Protein AF-A0A8X8H3C0-F1 (afdb_monomer_lite)

pLDDT: mean 84.69, std 19.15, range [30.73, 98.75]

Sequence (267 aa):
MPRLRPANDERFAMILHIPLTAAILLALALPAAAQMLALPIPPAEGQNQISVKVTPGLTQTRKLPTAALRQARKDMLAGLDIGDDDLRALADQGDGLAALRYTRRLVASDAASASDIAYYGSLAVSTGRVWVLPDAVAAMARLDPETEPAERKKTYLAMLYPHAWAGNALALDAVIDLNGEGRLFGAMSEATRQKILEQGEKNGDGRAALRLALPLLHKQGRSATETAQLQDYLKRARAAGHLAVATTADTMLALLADQTAGAAVTQ

Foldseek 3Di:
DDDDDDDDDDDDDDDDDDDDDDPDPPPPPPPPPPPPPPQDLDADPPQLQDADQLDQADDDLVPDDDPVLSVQVVCVVVVHDDDLVSLVSSLVNLHLVSLVVNLVVLVVDPPHQLLSNLQSLLSNRNRGNSVSVVSNLVSQVVDQLVPRDPVSLVSNCSRLPVSVLSLNRSSLLSLLVQEDPRHNNYHDDPVNLVSSLVSVVVNQQLSSLVSNLVVLVPDDPDDPVSVVSNLVSLVSQLVGPHPSSNVVSVVVVVVSVVVVVVVVVVD

Radius of gyration: 32.64 Å; chains: 1; bounding box: 46×105×97 Å

Structure (mmCIF, N/CA/C/O backbone):
data_AF-A0A8X8H3C0-F1
#
_entry.id   AF-A0A8X8H3C0-F1
#
loop_
_atom_site.group_PDB
_atom_site.id
_atom_site.type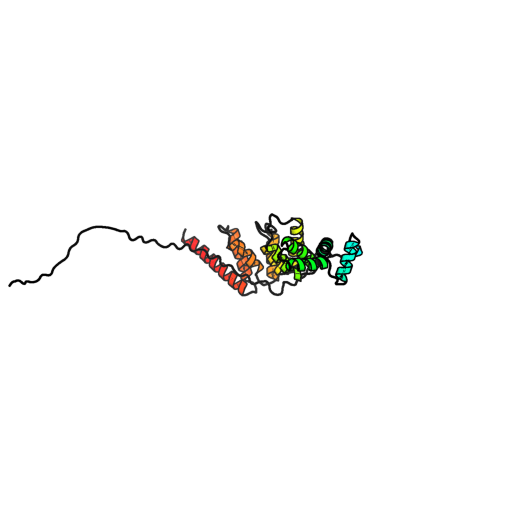_symbol
_atom_site.label_atom_id
_atom_site.label_alt_id
_atom_site.label_comp_id
_atom_site.label_asym_id
_atom_site.label_entity_id
_atom_site.label_seq_id
_atom_site.pdbx_PDB_ins_code
_atom_site.Cartn_x
_atom_site.Cartn_y
_atom_site.Cartn_z
_atom_site.occupancy
_atom_site.B_iso_or_equiv
_atom_site.auth_seq_id
_atom_site.auth_comp_id
_atom_site.auth_asym_id
_atom_site.auth_atom_id
_atom_site.pdbx_PDB_model_num
ATOM 1 N N . MET A 1 1 ? -7.884 -92.220 62.049 1.00 30.73 1 MET A N 1
ATOM 2 C CA . MET A 1 1 ? -7.408 -91.495 63.251 1.00 30.73 1 MET A CA 1
ATOM 3 C C . MET A 1 1 ? -7.025 -90.077 62.839 1.00 30.73 1 MET A C 1
ATOM 5 O O . MET A 1 1 ? -6.449 -89.966 61.769 1.00 30.73 1 MET A O 1
ATOM 9 N N . PRO A 1 2 ? -7.224 -89.033 63.659 1.00 44.88 2 PRO A N 1
ATOM 10 C CA . PRO A 1 2 ? -8.448 -88.665 64.383 1.00 44.88 2 PRO A CA 1
ATOM 11 C C . PRO A 1 2 ? -8.797 -87.149 64.260 1.00 44.88 2 PRO A C 1
ATOM 13 O O . PRO A 1 2 ? -7.895 -86.347 64.090 1.00 44.88 2 PRO A O 1
ATOM 16 N N . ARG A 1 3 ? -10.087 -86.803 64.489 1.00 38.47 3 ARG A N 1
ATOM 17 C CA . ARG A 1 3 ? -10.608 -85.649 65.291 1.00 38.47 3 ARG A CA 1
ATOM 18 C C . ARG A 1 3 ? -10.297 -84.203 64.803 1.00 38.47 3 ARG A C 1
ATOM 20 O O . ARG A 1 3 ? -9.191 -83.929 64.395 1.00 38.47 3 ARG A O 1
ATOM 27 N N . LEU A 1 4 ? -11.155 -83.173 64.834 1.00 43.16 4 LEU A N 1
ATOM 28 C CA . LEU A 1 4 ? -12.373 -82.794 65.574 1.00 43.16 4 LEU A CA 1
ATOM 29 C C . LEU A 1 4 ? -13.037 -81.588 64.837 1.00 43.16 4 LEU A C 1
ATOM 31 O O . LEU A 1 4 ? -12.331 -80.732 64.317 1.00 43.16 4 LEU A O 1
ATOM 35 N N . ARG A 1 5 ? -14.378 -81.499 64.838 1.00 43.59 5 ARG A N 1
ATOM 36 C CA . ARG A 1 5 ? -15.180 -80.246 64.692 1.00 43.59 5 ARG A CA 1
ATOM 37 C C . ARG A 1 5 ? -15.058 -79.418 66.000 1.00 43.59 5 ARG A C 1
ATOM 39 O O . ARG A 1 5 ? -14.774 -80.081 67.001 1.00 43.59 5 ARG A O 1
ATOM 46 N N . PRO A 1 6 ? -15.318 -78.083 66.089 1.00 50.41 6 PRO A N 1
ATOM 47 C CA . PRO A 1 6 ? -16.615 -77.451 65.739 1.00 50.41 6 PRO A CA 1
ATOM 48 C C . PRO A 1 6 ? -16.561 -75.943 65.315 1.00 50.41 6 PRO A C 1
ATOM 50 O O . PRO A 1 6 ? -15.498 -75.343 65.300 1.00 50.41 6 PRO A O 1
ATOM 53 N N . ALA A 1 7 ? -17.612 -75.417 64.667 1.00 40.34 7 ALA A N 1
ATOM 54 C CA . ALA A 1 7 ? -18.649 -74.472 65.155 1.00 40.34 7 ALA A CA 1
ATOM 55 C C . ALA A 1 7 ? -18.308 -72.964 65.104 1.00 40.34 7 ALA A C 1
ATOM 57 O O . ALA A 1 7 ? -17.236 -72.554 65.521 1.00 40.34 7 ALA A O 1
ATOM 58 N N . ASN A 1 8 ? -19.290 -72.210 64.584 1.00 41.94 8 ASN A N 1
ATOM 59 C CA . ASN A 1 8 ? -19.767 -70.872 64.966 1.00 41.94 8 ASN A CA 1
ATOM 60 C C . ASN A 1 8 ? -18.799 -69.908 65.675 1.00 41.94 8 ASN A C 1
ATOM 62 O O . ASN A 1 8 ? -18.317 -70.208 66.757 1.00 41.94 8 ASN A O 1
ATOM 66 N N . ASP A 1 9 ? -18.707 -68.663 65.204 1.00 43.84 9 ASP A N 1
ATOM 67 C CA . ASP A 1 9 ? -19.647 -67.636 65.671 1.00 43.84 9 ASP A CA 1
ATOM 68 C C . ASP A 1 9 ? -19.495 -66.318 64.905 1.00 43.84 9 ASP A C 1
ATOM 70 O O . ASP A 1 9 ? -18.427 -65.929 64.434 1.00 43.84 9 ASP A O 1
ATOM 74 N N . GLU A 1 10 ? -20.637 -65.659 64.772 1.00 48.41 10 GLU A N 1
ATOM 75 C CA . GLU A 1 10 ? -20.798 -64.277 64.356 1.00 48.41 10 GLU A CA 1
ATOM 76 C C . GLU A 1 10 ? -20.071 -63.308 65.318 1.00 48.41 10 GLU A C 1
ATOM 78 O O . GLU A 1 10 ? -19.827 -63.652 66.472 1.00 48.41 10 GLU A O 1
ATOM 83 N N . ARG A 1 11 ? -19.884 -62.048 64.884 1.00 40.00 11 ARG A N 1
ATOM 84 C CA . ARG A 1 11 ? -20.304 -60.808 65.590 1.00 40.00 11 ARG A CA 1
ATOM 85 C C . ARG A 1 11 ? -19.279 -59.661 65.633 1.00 40.00 11 ARG A C 1
ATOM 87 O O . ARG A 1 11 ? -18.213 -59.794 66.208 1.00 40.00 11 ARG A O 1
ATOM 94 N N . PHE A 1 12 ? -19.753 -58.507 65.131 1.00 41.22 12 PHE A N 1
ATOM 95 C CA . PHE A 1 12 ? -19.572 -57.130 65.639 1.00 41.22 12 PHE A CA 1
ATOM 96 C C . PHE A 1 12 ? -18.132 -56.561 65.648 1.00 41.22 12 PHE A C 1
ATOM 98 O O . PHE A 1 12 ? -17.250 -57.046 66.334 1.00 41.22 12 PHE A O 1
ATOM 105 N N . ALA A 1 13 ? -17.818 -55.595 64.778 1.00 39.53 13 ALA A N 1
ATOM 106 C CA . ALA A 1 13 ? -17.992 -54.141 64.957 1.00 39.53 13 ALA A CA 1
ATOM 107 C C . ALA A 1 13 ? -16.890 -53.460 65.803 1.00 39.53 13 ALA A C 1
ATOM 109 O O . ALA A 1 13 ? -16.465 -53.991 66.820 1.00 39.53 13 ALA A O 1
ATOM 110 N N . MET A 1 14 ? -16.561 -52.217 65.406 1.00 34.19 14 MET A N 1
ATOM 111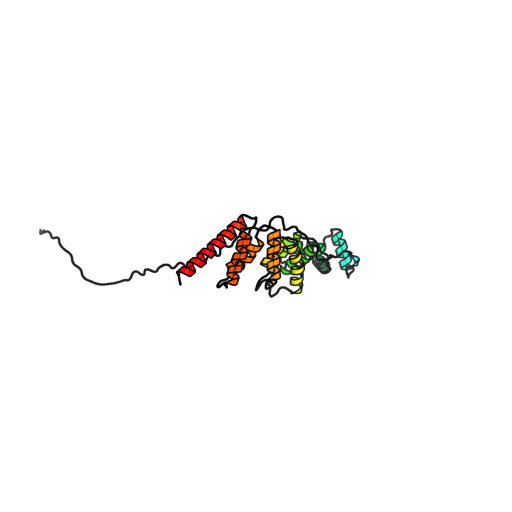 C CA . MET A 1 14 ? -15.836 -51.167 66.158 1.00 34.19 14 MET A CA 1
ATOM 112 C C . MET A 1 14 ? -14.303 -51.106 65.924 1.00 34.19 14 MET A C 1
ATOM 114 O O . MET A 1 14 ? -13.555 -51.952 66.386 1.00 34.19 14 MET A O 1
ATOM 118 N N . ILE A 1 15 ? -13.825 -50.257 64.998 1.00 47.72 15 ILE A N 1
ATOM 119 C CA . ILE A 1 15 ? -13.404 -48.837 65.166 1.00 47.72 15 ILE A CA 1
ATOM 120 C C . ILE A 1 15 ? -12.070 -48.674 65.924 1.00 47.72 15 ILE A C 1
ATOM 122 O O . ILE A 1 15 ? -12.048 -48.924 67.121 1.00 47.72 15 ILE A O 1
ATOM 126 N N . LEU A 1 16 ? -11.033 -48.170 65.218 1.00 38.16 16 LEU A N 1
ATOM 127 C CA . LEU A 1 16 ? -9.849 -47.355 65.634 1.00 38.16 16 LEU A CA 1
ATOM 128 C C . LEU A 1 16 ? -8.677 -47.659 64.656 1.00 38.16 16 LEU A C 1
ATOM 130 O O . LEU A 1 16 ? -8.438 -48.825 64.396 1.00 38.16 16 LEU A O 1
ATOM 134 N N . HIS A 1 17 ? -7.846 -46.770 64.092 1.00 37.69 17 HIS A N 1
ATOM 135 C CA . HIS A 1 17 ? -7.698 -45.315 64.122 1.00 37.69 17 HIS A CA 1
ATOM 136 C C . HIS A 1 17 ? -6.568 -44.875 63.135 1.00 37.69 17 HIS A C 1
ATOM 138 O O . HIS A 1 17 ? -5.458 -45.380 63.248 1.00 37.69 17 HIS A O 1
ATOM 144 N N . ILE A 1 18 ? -6.851 -43.851 62.298 1.00 45.53 18 ILE A N 1
ATOM 145 C CA . ILE A 1 18 ? -5.955 -42.734 61.860 1.00 45.53 18 ILE A CA 1
ATOM 146 C C . ILE A 1 18 ? -4.838 -43.109 60.816 1.00 45.53 18 ILE A C 1
ATOM 148 O O . ILE A 1 18 ? -4.556 -44.281 60.609 1.00 45.53 18 ILE A O 1
ATOM 152 N N . PRO A 1 19 ? -4.196 -42.157 60.100 1.00 52.62 19 PRO A N 1
ATOM 153 C CA . PRO A 1 19 ? -4.614 -41.495 58.849 1.00 52.62 19 PRO A CA 1
ATOM 154 C C . PRO A 1 19 ? -3.524 -41.556 57.746 1.00 52.62 19 PRO A C 1
ATOM 156 O O . PRO A 1 19 ? -2.344 -41.593 58.052 1.00 52.62 19 PRO A O 1
ATOM 159 N N . LEU A 1 20 ? -3.869 -41.465 56.463 1.00 41.44 20 LEU A N 1
ATOM 160 C CA . LEU A 1 20 ? -2.984 -41.067 55.341 1.00 41.44 20 LEU A CA 1
ATOM 161 C C . LEU A 1 20 ? -3.824 -41.368 54.092 1.00 41.44 20 LEU A C 1
ATOM 163 O O . LEU A 1 20 ? -4.322 -42.474 53.961 1.00 41.44 20 LEU A O 1
ATOM 167 N N . THR A 1 21 ? -4.129 -40.483 53.164 1.00 43.75 21 THR A N 1
ATOM 168 C CA . THR A 1 21 ? -3.405 -39.347 52.615 1.00 43.75 21 THR A CA 1
ATOM 169 C C . THR A 1 21 ? -4.453 -38.479 51.924 1.00 43.75 21 THR A C 1
ATOM 171 O O . THR A 1 21 ? -5.400 -38.981 51.318 1.00 43.75 21 THR A O 1
ATOM 174 N N . ALA A 1 22 ? -4.281 -37.164 52.018 1.00 41.69 22 ALA A N 1
ATOM 175 C CA . ALA A 1 22 ? -5.063 -36.185 51.286 1.00 41.69 22 ALA A CA 1
ATOM 176 C C . ALA A 1 22 ? -5.037 -36.492 49.777 1.00 41.69 22 ALA A C 1
ATOM 178 O O . ALA A 1 22 ? -3.995 -36.383 49.129 1.00 41.69 22 ALA A O 1
ATOM 179 N N . ALA A 1 23 ? -6.188 -36.872 49.221 1.00 45.38 23 ALA A N 1
ATOM 180 C CA . ALA A 1 23 ? -6.397 -36.877 47.784 1.00 45.38 23 ALA A CA 1
ATOM 181 C C . ALA A 1 23 ? -6.493 -35.417 47.329 1.00 45.38 23 ALA A C 1
ATOM 183 O O . ALA A 1 23 ? -7.468 -34.713 47.587 1.00 45.38 23 ALA A O 1
ATOM 184 N N . ILE A 1 24 ? -5.407 -34.971 46.712 1.00 50.44 24 ILE A N 1
ATOM 185 C CA . ILE A 1 24 ? -5.234 -33.683 46.059 1.00 50.44 24 ILE A CA 1
ATOM 186 C C . ILE A 1 24 ? -6.353 -33.511 45.019 1.00 50.44 24 ILE A C 1
ATOM 188 O O . ILE A 1 24 ? -6.318 -34.097 43.939 1.00 50.44 24 ILE A O 1
ATOM 192 N N . LEU A 1 25 ? -7.349 -32.685 45.343 1.00 43.84 25 LEU A N 1
ATOM 193 C CA . LEU A 1 25 ? -8.229 -32.045 44.367 1.00 43.84 25 LEU A CA 1
ATOM 194 C C . LEU A 1 25 ? -7.414 -30.944 43.679 1.00 43.84 25 LEU A C 1
ATOM 196 O O . LEU A 1 25 ? -7.498 -29.768 44.028 1.00 43.84 25 LEU A O 1
ATOM 200 N N . LEU A 1 26 ? -6.573 -31.339 42.719 1.00 42.44 26 LEU A N 1
ATOM 201 C CA . LEU A 1 26 ? -5.975 -30.399 41.780 1.00 42.44 26 LEU A CA 1
ATOM 202 C C . LEU A 1 26 ? -7.081 -30.008 40.801 1.00 42.44 26 LEU A C 1
ATOM 204 O O . LEU A 1 26 ? -7.333 -30.692 39.809 1.00 42.44 26 LEU A O 1
ATOM 208 N N . ALA A 1 27 ? -7.792 -28.933 41.131 1.00 47.28 27 ALA A N 1
ATOM 209 C CA . ALA A 1 27 ? -8.633 -28.236 40.179 1.00 47.28 27 ALA A CA 1
ATOM 210 C C . ALA A 1 27 ? -7.756 -27.877 38.972 1.00 47.28 27 ALA A C 1
ATOM 212 O O . ALA A 1 27 ? -6.862 -27.035 39.062 1.00 47.28 27 ALA A O 1
ATOM 213 N N . LEU A 1 28 ? -7.989 -28.564 37.855 1.00 42.16 28 LEU A N 1
ATOM 214 C CA . LEU A 1 28 ? -7.486 -28.190 36.543 1.00 42.16 28 LEU A CA 1
ATOM 215 C C . LEU A 1 28 ? -8.101 -26.834 36.191 1.00 42.16 28 LEU A C 1
ATOM 217 O O . LEU A 1 28 ? -9.137 -26.751 35.535 1.00 42.16 28 LEU A O 1
ATOM 221 N N . ALA A 1 29 ? -7.458 -25.761 36.645 1.00 42.62 29 ALA A N 1
ATOM 222 C CA . ALA A 1 29 ? -7.556 -24.464 36.008 1.00 42.62 29 ALA A CA 1
ATOM 223 C C . ALA A 1 29 ? -6.925 -24.621 34.621 1.00 42.62 29 ALA A C 1
ATOM 225 O O . ALA A 1 29 ? -5.735 -24.383 34.426 1.00 42.62 29 ALA A O 1
ATOM 226 N N . LEU A 1 30 ? -7.715 -25.112 33.665 1.00 45.94 30 LEU A N 1
ATOM 227 C CA . LEU A 1 30 ? -7.398 -24.951 32.257 1.00 45.94 30 LEU A CA 1
ATOM 228 C C . LEU A 1 30 ? -7.235 -23.442 32.050 1.00 45.94 30 LEU A C 1
ATOM 230 O O . LEU A 1 30 ? -8.197 -22.708 32.301 1.00 45.94 30 LEU A O 1
ATOM 234 N N . PRO A 1 31 ? -6.059 -22.939 31.635 1.00 43.78 31 PRO A N 1
ATOM 235 C CA . PRO A 1 31 ? -6.013 -21.583 31.143 1.00 43.78 31 PRO A CA 1
ATOM 236 C C . PRO A 1 31 ? -6.963 -21.577 29.950 1.00 43.78 31 PRO A C 1
ATOM 238 O O . PRO A 1 31 ? -6.770 -22.327 28.990 1.00 43.78 31 PRO A O 1
ATOM 241 N N . ALA A 1 32 ? -8.027 -20.782 30.037 1.00 44.19 32 ALA A N 1
ATOM 242 C CA . ALA A 1 32 ? -8.781 -20.383 28.868 1.00 44.19 32 ALA A CA 1
ATOM 243 C C . ALA A 1 32 ? -7.789 -19.623 27.986 1.00 44.19 32 ALA A C 1
ATOM 245 O O . ALA A 1 32 ? -7.608 -18.414 28.117 1.00 44.19 32 ALA A O 1
ATOM 246 N N . ALA A 1 33 ? -7.053 -20.358 27.154 1.00 39.53 33 ALA A N 1
ATOM 247 C CA . ALA A 1 33 ? -6.297 -19.784 26.070 1.00 39.53 33 ALA A CA 1
ATOM 248 C C . ALA A 1 33 ? -7.345 -19.055 25.239 1.00 39.53 33 ALA A C 1
ATOM 250 O O . ALA A 1 33 ? -8.192 -19.695 24.615 1.00 39.53 33 ALA A O 1
ATOM 251 N N . ALA A 1 34 ? -7.351 -17.726 25.338 1.00 40.00 34 ALA A N 1
ATOM 252 C CA . ALA A 1 34 ? -8.162 -16.868 24.505 1.00 40.00 34 ALA A CA 1
ATOM 253 C C . ALA A 1 34 ? -7.822 -17.237 23.062 1.00 40.00 34 ALA A C 1
ATOM 255 O O . ALA A 1 34 ? -6.779 -16.845 22.537 1.00 40.00 34 ALA A O 1
ATOM 256 N N . GLN A 1 35 ? -8.654 -18.080 22.454 1.00 40.56 35 GLN A N 1
ATOM 257 C CA . GLN A 1 35 ? -8.565 -18.368 21.040 1.00 40.56 35 GLN A CA 1
ATOM 258 C C . GLN A 1 35 ? -8.821 -17.027 20.367 1.00 40.56 35 GLN A C 1
ATOM 260 O O . GLN A 1 35 ? -9.943 -16.523 20.384 1.00 40.56 35 GLN A O 1
ATOM 265 N N . MET A 1 36 ? -7.756 -16.399 19.864 1.00 40.91 36 MET A N 1
ATOM 266 C CA . MET A 1 36 ? -7.880 -15.230 19.009 1.00 40.91 36 MET A CA 1
ATOM 267 C C . MET A 1 36 ? -8.666 -15.696 17.790 1.00 40.91 36 MET A C 1
ATOM 269 O O . MET A 1 36 ? -8.118 -16.348 16.902 1.00 40.91 36 MET A O 1
ATOM 273 N N . LEU A 1 37 ? -9.972 -15.437 17.784 1.00 49.78 37 LEU A N 1
ATOM 274 C CA . LEU A 1 37 ? -10.793 -15.641 16.607 1.00 49.78 37 LEU A CA 1
ATOM 275 C C . LEU A 1 37 ? -10.214 -14.720 15.535 1.00 49.78 37 LEU A C 1
ATOM 277 O O . LEU A 1 37 ? -10.364 -13.502 15.605 1.00 49.78 37 LEU A O 1
ATOM 281 N N . ALA A 1 38 ? -9.498 -15.297 14.572 1.00 54.75 38 ALA A N 1
ATOM 282 C CA . ALA A 1 38 ? -9.116 -14.583 13.370 1.00 54.75 38 ALA A CA 1
ATOM 283 C C . ALA A 1 38 ? -10.419 -14.228 12.651 1.00 54.75 38 ALA A C 1
ATOM 285 O O . ALA A 1 38 ? -11.043 -15.092 12.042 1.00 54.75 38 ALA A O 1
ATOM 286 N N . LEU A 1 39 ? -10.876 -12.984 12.803 1.00 62.56 39 LEU A N 1
ATOM 287 C CA . LEU A 1 39 ? -12.118 -12.517 12.198 1.00 62.56 39 LEU A CA 1
ATOM 288 C C . LEU A 1 39 ? -11.898 -12.345 10.691 1.00 62.56 39 LEU A C 1
ATOM 290 O O . LEU A 1 39 ? -11.145 -11.449 10.291 1.00 62.56 39 LEU A O 1
ATOM 294 N N . PRO A 1 40 ? -12.527 -13.172 9.836 1.00 68.62 40 PRO A N 1
ATOM 295 C CA . PRO A 1 40 ? -12.385 -13.014 8.403 1.00 68.62 40 PRO A CA 1
ATOM 296 C C . PRO A 1 40 ? -13.219 -11.808 7.966 1.00 68.62 40 PRO A C 1
ATOM 298 O O . PRO A 1 40 ? -14.446 -11.853 7.957 1.00 68.62 40 PRO A O 1
ATOM 301 N N . ILE A 1 41 ? -12.560 -10.710 7.597 1.00 73.62 41 ILE A N 1
ATOM 302 C CA . ILE A 1 41 ? -13.243 -9.591 6.942 1.00 73.62 41 ILE A CA 1
ATOM 303 C C . ILE A 1 41 ? -13.281 -9.906 5.435 1.00 73.62 41 ILE A C 1
ATOM 305 O O . ILE A 1 41 ? -12.214 -9.909 4.808 1.00 73.62 41 ILE A O 1
ATOM 309 N N . PRO A 1 42 ? -14.467 -10.164 4.845 1.00 72.06 42 PRO A N 1
ATOM 310 C CA . PRO A 1 42 ? -14.607 -10.677 3.475 1.00 72.06 42 PRO A CA 1
ATOM 311 C C . PRO A 1 42 ? -14.009 -9.691 2.476 1.00 72.06 42 PRO A C 1
ATOM 313 O O . PRO A 1 42 ? -14.375 -8.529 2.584 1.00 72.06 42 PRO A O 1
ATOM 316 N N . PRO A 1 43 ? -13.097 -10.077 1.565 1.00 69.25 43 PRO A N 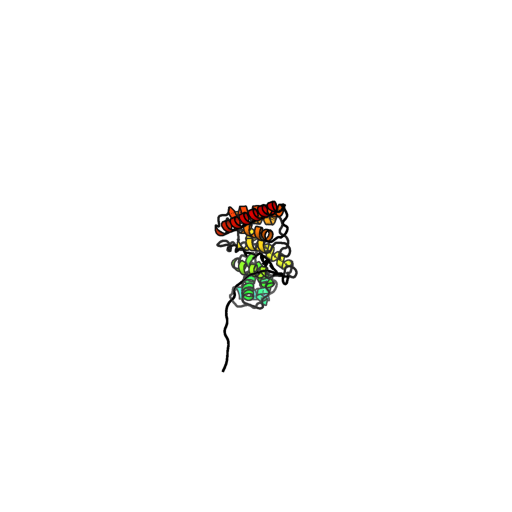1
ATOM 317 C CA . PRO A 1 43 ? -12.350 -9.140 0.719 1.00 69.25 43 PRO A CA 1
ATOM 318 C C . PRO A 1 43 ? -13.275 -8.206 -0.069 1.00 69.25 43 PRO A C 1
ATOM 320 O O . PRO A 1 43 ? -14.414 -8.553 -0.360 1.00 69.25 43 PRO A O 1
ATOM 323 N N . ALA A 1 44 ? -12.788 -7.017 -0.427 1.00 69.44 44 ALA A N 1
ATOM 324 C CA . ALA A 1 44 ? -13.588 -6.102 -1.225 1.00 69.44 44 ALA A CA 1
ATOM 325 C C . ALA A 1 44 ? -13.845 -6.671 -2.633 1.00 69.44 44 ALA A C 1
ATOM 327 O O . ALA A 1 44 ? -12.902 -6.955 -3.379 1.00 69.44 44 ALA A O 1
ATOM 328 N N . GLU A 1 45 ? -15.118 -6.818 -3.002 1.00 63.50 45 GLU A N 1
ATOM 329 C CA . GLU A 1 45 ? -15.542 -7.281 -4.325 1.00 63.50 45 GLU A CA 1
ATOM 330 C C . GLU A 1 45 ? -15.915 -6.096 -5.232 1.00 63.50 45 GLU A C 1
ATOM 332 O O . GLU A 1 45 ? -16.460 -5.086 -4.791 1.00 63.50 45 GLU A O 1
ATOM 337 N N . GLY A 1 46 ? -15.595 -6.189 -6.527 1.00 57.28 46 GLY A N 1
ATOM 338 C CA . GLY A 1 46 ? -16.065 -5.250 -7.559 1.00 57.28 46 GLY A CA 1
ATOM 339 C C . GLY A 1 46 ? -15.429 -3.849 -7.590 1.00 57.28 46 GLY A C 1
ATOM 340 O O . GLY A 1 46 ? -15.424 -3.227 -8.649 1.00 57.28 46 GLY A O 1
ATOM 341 N N . GLN A 1 47 ? -14.826 -3.361 -6.501 1.00 61.00 47 GLN A N 1
ATOM 342 C CA . GLN A 1 47 ? -14.278 -1.990 -6.403 1.00 61.00 47 GLN A CA 1
ATOM 343 C C . GLN A 1 47 ? -12.751 -1.894 -6.612 1.00 61.00 47 GLN A C 1
ATOM 345 O O . GLN A 1 47 ? -12.161 -0.818 -6.529 1.00 61.00 47 GLN A O 1
ATOM 350 N N . ASN A 1 48 ? -12.091 -3.003 -6.949 1.00 65.19 48 ASN A N 1
ATOM 351 C CA . ASN A 1 48 ? -10.623 -3.075 -7.045 1.00 65.19 48 ASN A CA 1
ATOM 352 C C . ASN A 1 48 ? -10.056 -2.500 -8.358 1.00 65.19 48 ASN A C 1
ATOM 354 O O . ASN A 1 48 ? -8.840 -2.411 -8.520 1.00 65.19 48 ASN A O 1
ATOM 358 N N . GLN A 1 49 ? -10.920 -2.108 -9.300 1.00 71.81 49 GLN A N 1
ATOM 359 C CA . GLN A 1 49 ? -10.521 -1.666 -10.643 1.00 71.81 49 GLN A CA 1
ATOM 360 C C . GLN A 1 49 ? -10.536 -0.143 -10.834 1.00 71.81 49 GLN A C 1
ATOM 362 O O . GLN A 1 49 ? -10.245 0.334 -11.931 1.00 71.81 49 GLN A O 1
ATOM 367 N N . ILE A 1 50 ? -10.852 0.643 -9.798 1.00 83.81 50 ILE A N 1
ATOM 368 C CA . ILE A 1 50 ? -10.846 2.105 -9.921 1.00 83.81 50 ILE A CA 1
ATOM 369 C C . ILE A 1 50 ? -9.408 2.580 -10.114 1.00 83.81 50 ILE A C 1
ATOM 371 O O . ILE A 1 50 ? -8.587 2.461 -9.204 1.00 83.81 50 ILE A O 1
ATOM 375 N N . SER A 1 51 ? -9.113 3.101 -11.306 1.00 85.44 51 SER A N 1
ATOM 376 C CA . SER A 1 51 ? -7.795 3.612 -11.676 1.00 85.44 51 SER A CA 1
ATOM 377 C C . SER A 1 51 ? -7.726 5.123 -11.511 1.00 85.44 51 SER A C 1
ATOM 379 O O . SER A 1 51 ? -8.579 5.854 -12.014 1.00 85.44 51 SER A O 1
ATOM 381 N N . VAL A 1 52 ? -6.658 5.590 -10.870 1.00 89.50 52 VAL A N 1
ATOM 382 C CA . VAL A 1 52 ? -6.318 7.007 -10.782 1.00 89.50 52 VAL A CA 1
ATOM 383 C C . VAL A 1 52 ? -4.942 7.213 -11.395 1.00 89.50 52 VAL A C 1
ATOM 385 O O . VAL A 1 52 ? -3.951 6.622 -10.968 1.00 89.50 52 VAL A O 1
ATOM 388 N N . LYS A 1 53 ? -4.850 8.095 -12.390 1.00 90.38 53 LYS A N 1
ATOM 389 C CA . LYS A 1 53 ? -3.553 8.528 -12.907 1.00 90.38 53 LYS A CA 1
ATOM 390 C C . LYS A 1 53 ? -3.029 9.670 -12.042 1.00 90.38 53 LYS A C 1
ATOM 392 O O . LYS A 1 53 ? -3.506 10.795 -12.150 1.00 90.38 53 LYS A O 1
ATOM 397 N N . VAL A 1 54 ? -2.037 9.372 -11.212 1.00 88.94 54 VAL A N 1
ATOM 398 C CA . VAL A 1 54 ? -1.421 10.337 -10.287 1.00 88.94 54 VAL A CA 1
ATOM 399 C C . VAL A 1 54 ? -0.242 11.055 -10.943 1.00 88.94 54 VAL A C 1
ATOM 401 O O . VAL A 1 54 ? -0.016 12.238 -10.702 1.00 88.94 54 VAL A O 1
ATOM 404 N N . THR A 1 55 ? 0.486 10.370 -11.828 1.00 86.94 55 THR A N 1
ATOM 405 C CA . THR A 1 55 ? 1.665 10.935 -12.493 1.00 86.94 55 THR A CA 1
ATOM 406 C C . THR A 1 55 ? 1.518 10.871 -14.013 1.00 86.94 55 THR A C 1
ATOM 408 O O . THR A 1 55 ? 1.164 9.824 -14.574 1.00 86.94 55 THR A O 1
ATOM 411 N N . PRO A 1 56 ? 1.826 11.964 -14.736 1.00 81.44 56 PRO A N 1
ATOM 412 C CA . PRO A 1 56 ? 2.048 11.903 -16.171 1.00 81.44 56 PRO A CA 1
ATOM 413 C C . PRO A 1 56 ? 3.252 10.995 -16.458 1.00 81.44 56 PRO A C 1
ATOM 415 O O . PRO A 1 56 ? 4.397 11.415 -16.339 1.00 81.44 56 PRO A O 1
ATOM 418 N N . GLY A 1 57 ? 2.997 9.732 -16.809 1.00 85.06 57 GLY A N 1
ATOM 419 C CA . GLY A 1 57 ? 4.056 8.824 -17.257 1.00 85.06 57 GLY A CA 1
ATOM 420 C C . GLY A 1 57 ? 4.788 9.359 -18.494 1.00 85.06 57 GLY A C 1
ATOM 421 O O . GLY A 1 57 ? 4.321 10.286 -19.161 1.00 85.06 57 GLY A O 1
ATOM 422 N N . LEU A 1 58 ? 5.925 8.753 -18.831 1.00 88.75 58 LEU A N 1
ATOM 423 C CA . LEU A 1 58 ? 6.761 9.168 -19.955 1.00 88.75 58 LEU A CA 1
ATOM 424 C C . LEU A 1 58 ? 5.958 9.237 -21.272 1.00 88.75 58 LEU A C 1
ATOM 426 O O . LEU A 1 58 ? 5.508 8.221 -21.798 1.00 88.75 58 LEU A O 1
ATOM 430 N N . THR A 1 59 ? 5.803 10.432 -21.852 1.00 84.75 59 THR A N 1
ATOM 431 C CA . THR A 1 59 ? 4.955 10.627 -23.047 1.00 84.75 59 THR A CA 1
ATOM 432 C C . THR A 1 59 ? 5.702 10.553 -24.375 1.00 84.75 59 THR A C 1
ATOM 434 O O . THR A 1 59 ? 5.097 10.267 -25.400 1.00 84.75 59 THR A O 1
ATOM 437 N N . GLN A 1 60 ? 7.013 10.808 -24.394 1.00 90.12 60 GLN A N 1
ATOM 438 C CA . GLN A 1 60 ? 7.792 10.902 -25.635 1.00 90.12 60 GLN A CA 1
ATOM 439 C C . GLN A 1 60 ? 9.171 10.273 -25.461 1.00 90.12 60 GLN A C 1
ATOM 441 O O . GLN A 1 60 ? 9.873 10.590 -24.507 1.00 90.12 60 GLN A O 1
ATOM 446 N N . THR A 1 61 ? 9.584 9.413 -26.397 1.00 92.62 61 THR A N 1
ATOM 447 C CA . THR A 1 61 ? 10.875 8.703 -26.322 1.00 92.62 61 THR A CA 1
ATOM 448 C C . THR A 1 61 ? 12.055 9.662 -26.300 1.00 92.62 61 THR A C 1
ATOM 450 O O . THR A 1 61 ? 12.994 9.449 -25.548 1.00 92.62 61 THR A O 1
ATOM 453 N N . ARG A 1 62 ? 11.982 10.782 -27.028 1.00 92.62 62 ARG A N 1
ATOM 454 C CA . ARG A 1 62 ? 13.044 11.801 -27.041 1.00 92.62 62 ARG A CA 1
ATOM 455 C C . ARG A 1 62 ? 13.345 12.438 -25.676 1.00 92.62 62 ARG A C 1
ATOM 457 O O . ARG A 1 62 ? 14.393 13.051 -25.546 1.00 92.62 62 ARG A O 1
ATOM 464 N N . LYS A 1 63 ? 12.443 12.316 -24.690 1.00 92.50 63 LYS A N 1
ATOM 465 C CA . LYS A 1 63 ? 12.660 12.821 -23.324 1.00 92.50 63 LYS A CA 1
ATOM 466 C C . LYS A 1 63 ? 13.602 11.936 -22.503 1.00 92.50 63 LYS A C 1
ATOM 468 O O . LYS A 1 63 ? 14.046 12.369 -21.450 1.00 92.50 63 LYS A O 1
ATOM 473 N N . LEU A 1 64 ? 13.902 10.721 -22.969 1.00 95.12 64 LEU A N 1
ATOM 474 C CA . LEU A 1 64 ? 14.871 9.856 -22.307 1.00 95.12 64 LEU A CA 1
ATOM 475 C C . LEU A 1 64 ? 16.293 10.394 -22.496 1.00 95.12 64 LEU A C 1
ATOM 477 O O . LEU A 1 64 ? 16.641 10.793 -23.616 1.00 95.12 64 LEU A O 1
ATOM 481 N N . PRO A 1 65 ? 17.122 10.360 -21.440 1.00 94.25 65 PRO A N 1
ATOM 482 C CA . PRO A 1 65 ? 18.404 11.057 -21.421 1.00 94.25 65 PRO A CA 1
ATOM 483 C C . PRO A 1 65 ? 19.409 10.456 -22.410 1.00 94.25 65 PRO A C 1
ATOM 485 O O . PRO A 1 65 ? 20.064 11.182 -23.160 1.00 94.25 65 PRO A O 1
ATOM 488 N N . THR A 1 66 ? 19.492 9.127 -22.491 1.00 96.69 66 THR A N 1
ATOM 489 C CA . THR A 1 66 ? 20.524 8.434 -23.273 1.00 96.69 66 THR A CA 1
ATOM 490 C C . THR A 1 66 ? 19.980 7.846 -24.573 1.00 96.69 66 THR A C 1
ATOM 492 O O . THR A 1 66 ? 18.797 7.523 -24.696 1.00 96.69 66 THR A O 1
ATOM 495 N N . ALA A 1 67 ? 20.854 7.687 -25.573 1.00 96.62 67 ALA A N 1
ATOM 496 C CA . ALA A 1 67 ? 20.500 7.011 -26.821 1.00 96.62 67 ALA A CA 1
ATOM 497 C C . ALA A 1 67 ? 20.122 5.538 -26.589 1.00 96.62 67 ALA A C 1
ATOM 499 O O . ALA A 1 67 ? 19.169 5.067 -27.204 1.00 96.62 67 ALA A O 1
ATOM 500 N N . ALA A 1 68 ? 20.802 4.868 -25.652 1.00 96.81 68 ALA A N 1
ATOM 501 C CA . ALA A 1 68 ? 20.504 3.497 -25.248 1.00 96.81 68 ALA A CA 1
ATOM 502 C C . ALA A 1 68 ? 19.068 3.359 -24.720 1.00 96.81 68 ALA A C 1
ATOM 504 O O . ALA A 1 68 ? 18.299 2.578 -25.267 1.00 96.81 68 ALA A O 1
ATOM 505 N N . LEU A 1 69 ? 18.642 4.204 -23.770 1.00 97.56 69 LEU A N 1
ATOM 506 C CA . LEU A 1 69 ? 17.266 4.163 -23.258 1.00 97.56 69 LEU A CA 1
ATOM 507 C C . LEU A 1 69 ? 16.240 4.492 -24.342 1.00 97.56 69 LEU A C 1
ATOM 509 O O . LEU A 1 69 ? 15.171 3.886 -24.405 1.00 97.56 69 LEU A O 1
ATOM 513 N N . ARG A 1 70 ? 16.554 5.445 -25.229 1.00 98.06 70 ARG A N 1
ATOM 514 C CA . ARG A 1 70 ? 15.688 5.743 -26.377 1.00 98.06 70 ARG A CA 1
ATOM 515 C C . ARG A 1 70 ? 15.507 4.526 -27.276 1.00 98.06 70 ARG A C 1
ATO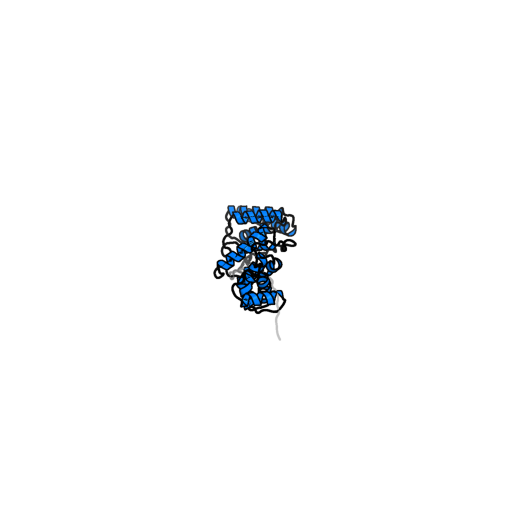M 517 O O . ARG A 1 70 ? 14.401 4.339 -27.777 1.00 98.06 70 ARG A O 1
ATOM 524 N N . GLN A 1 71 ? 16.559 3.740 -27.486 1.00 97.88 71 GLN A N 1
ATOM 525 C CA . GLN A 1 71 ? 16.497 2.521 -28.280 1.00 97.88 71 GLN A CA 1
ATOM 526 C C . GLN A 1 71 ? 15.734 1.417 -27.543 1.00 97.88 71 GLN A C 1
ATOM 528 O O . GLN A 1 71 ? 14.726 0.962 -28.069 1.00 97.88 71 GLN A O 1
ATOM 533 N N . ALA A 1 72 ? 16.086 1.122 -26.289 1.00 97.81 72 ALA A N 1
ATOM 534 C CA . ALA A 1 72 ? 15.387 0.142 -25.458 1.00 97.81 72 ALA A CA 1
ATOM 535 C C . ALA A 1 72 ? 13.876 0.413 -25.386 1.00 97.81 72 ALA A C 1
ATOM 537 O O . ALA A 1 72 ? 13.053 -0.494 -25.501 1.00 97.81 72 ALA A O 1
ATOM 538 N N . ARG A 1 73 ? 13.473 1.686 -25.279 1.00 97.50 73 ARG A N 1
ATOM 539 C CA . ARG A 1 73 ? 12.055 2.055 -25.322 1.00 97.50 73 ARG A CA 1
ATOM 540 C C . ARG A 1 73 ? 11.407 1.760 -26.672 1.00 97.50 73 ARG A C 1
ATOM 542 O O . ARG A 1 73 ? 10.262 1.319 -26.697 1.00 97.50 73 ARG A O 1
ATOM 549 N N . LYS A 1 74 ? 12.083 2.049 -27.789 1.00 97.75 74 LYS A N 1
ATOM 550 C CA . LYS A 1 74 ? 11.560 1.722 -29.126 1.00 97.75 74 LYS A CA 1
ATOM 551 C C . LYS A 1 74 ? 11.391 0.216 -29.276 1.00 97.75 74 LYS A C 1
ATOM 553 O O . LYS A 1 74 ? 10.331 -0.206 -29.720 1.00 97.75 74 LYS A O 1
ATOM 558 N N . ASP A 1 75 ? 12.381 -0.556 -28.844 1.00 97.88 75 ASP A N 1
ATOM 559 C CA . ASP A 1 75 ? 12.365 -2.017 -28.904 1.00 97.88 75 ASP A CA 1
ATOM 560 C C . ASP A 1 75 ? 11.208 -2.574 -28.062 1.00 97.88 75 ASP A C 1
ATOM 562 O O . ASP A 1 75 ? 10.379 -3.336 -28.560 1.00 97.88 75 ASP A O 1
ATOM 566 N N . MET A 1 76 ? 11.044 -2.074 -26.832 1.00 97.19 76 MET A N 1
ATOM 567 C CA . MET A 1 76 ? 9.918 -2.417 -25.961 1.00 97.19 76 MET A CA 1
ATOM 568 C C . MET A 1 76 ? 8.555 -2.127 -26.613 1.00 97.19 76 MET A C 1
ATOM 570 O O . MET A 1 76 ? 7.638 -2.953 -26.529 1.00 97.19 76 MET A O 1
ATOM 574 N N . LEU A 1 77 ? 8.405 -0.956 -27.246 1.00 96.00 77 LEU A N 1
ATOM 575 C CA . LEU A 1 77 ? 7.174 -0.546 -27.936 1.00 96.00 77 LEU A CA 1
ATOM 576 C C . LEU A 1 77 ? 6.926 -1.344 -29.222 1.00 96.00 77 LEU A C 1
ATOM 578 O O . LEU A 1 77 ? 5.771 -1.570 -29.568 1.00 96.00 77 LEU A O 1
ATOM 582 N N . ALA A 1 78 ? 7.984 -1.807 -29.887 1.00 96.94 78 ALA A N 1
ATOM 583 C CA . ALA A 1 78 ? 7.912 -2.732 -31.014 1.00 96.94 78 ALA A CA 1
ATOM 584 C C . ALA A 1 78 ? 7.578 -4.175 -30.586 1.00 96.94 78 ALA A C 1
ATOM 586 O O . ALA A 1 78 ? 7.451 -5.053 -31.435 1.00 96.94 78 ALA A O 1
ATOM 587 N N . GLY A 1 79 ? 7.422 -4.430 -29.282 1.00 95.06 79 GLY A N 1
ATOM 588 C CA . GLY A 1 79 ? 7.114 -5.755 -28.746 1.00 95.06 79 GLY A CA 1
ATOM 589 C C . GLY A 1 79 ? 8.333 -6.663 -28.603 1.00 95.06 79 GLY A C 1
ATOM 590 O O . GLY A 1 79 ? 8.160 -7.828 -28.257 1.00 95.06 79 GLY A O 1
ATOM 591 N N . LEU A 1 80 ? 9.543 -6.143 -28.823 1.00 96.25 80 LEU A N 1
ATOM 592 C CA . LEU A 1 80 ? 10.768 -6.892 -28.584 1.00 96.25 80 LEU A CA 1
ATOM 593 C C . LEU A 1 80 ? 10.963 -7.113 -27.082 1.00 96.25 80 LEU A C 1
ATOM 595 O O . LEU A 1 80 ? 10.558 -6.294 -26.242 1.00 96.25 80 LEU A O 1
ATOM 599 N N . ASP A 1 81 ? 11.580 -8.246 -26.762 1.00 93.00 81 ASP A N 1
ATOM 600 C CA . ASP A 1 81 ? 12.000 -8.554 -25.406 1.00 93.00 81 ASP A CA 1
ATOM 601 C C . ASP A 1 81 ? 13.252 -7.734 -25.074 1.00 93.00 81 ASP A C 1
ATOM 603 O O . ASP A 1 81 ? 14.223 -7.739 -25.828 1.00 93.00 81 ASP A O 1
ATOM 607 N N . ILE A 1 82 ? 13.203 -6.986 -23.973 1.00 96.31 82 ILE A N 1
ATOM 608 C CA . ILE A 1 82 ? 14.315 -6.149 -23.497 1.00 96.31 82 ILE A CA 1
ATOM 609 C C . ILE A 1 82 ? 14.760 -6.617 -22.114 1.00 96.31 82 ILE A C 1
ATOM 611 O O . ILE A 1 82 ? 13.966 -7.212 -21.384 1.00 96.31 82 ILE A O 1
ATOM 615 N N . GLY A 1 83 ? 16.016 -6.376 -21.742 1.00 96.88 83 GLY A N 1
ATOM 616 C CA . GLY A 1 83 ? 16.575 -6.854 -20.475 1.00 96.88 83 GLY A CA 1
ATOM 617 C C . GLY A 1 83 ? 15.932 -6.218 -19.237 1.00 96.88 83 GLY A C 1
ATOM 618 O O . GLY A 1 83 ? 15.285 -5.173 -19.312 1.00 96.88 83 GLY A O 1
ATOM 619 N N . ASP A 1 84 ? 16.125 -6.847 -18.077 1.00 97.44 84 ASP A N 1
ATOM 620 C CA . ASP A 1 84 ? 15.630 -6.331 -16.793 1.00 97.44 84 ASP A CA 1
ATOM 621 C C . ASP A 1 84 ? 16.247 -4.977 -16.431 1.00 97.44 84 ASP A C 1
ATOM 623 O O . ASP A 1 84 ? 15.539 -4.097 -15.944 1.00 97.44 84 ASP A O 1
ATOM 627 N N . ASP A 1 85 ? 17.531 -4.772 -16.728 1.00 97.56 85 ASP A N 1
ATOM 628 C CA . ASP A 1 85 ? 18.206 -3.495 -16.476 1.00 97.56 85 ASP A CA 1
ATOM 629 C C . ASP A 1 85 ? 17.629 -2.359 -17.333 1.00 97.56 85 ASP A C 1
ATOM 631 O O . ASP A 1 85 ? 17.430 -1.250 -16.835 1.00 97.56 85 ASP A O 1
ATOM 635 N N . ASP A 1 86 ? 17.270 -2.638 -18.590 1.00 98.19 86 ASP A N 1
ATOM 636 C CA . ASP A 1 86 ? 16.606 -1.665 -19.462 1.00 98.19 86 ASP A CA 1
ATOM 637 C C . ASP A 1 86 ? 15.191 -1.349 -18.973 1.00 98.19 86 ASP A C 1
ATOM 639 O O . ASP A 1 86 ? 14.786 -0.185 -18.936 1.00 98.19 86 ASP A O 1
ATOM 643 N N . LEU A 1 87 ? 14.431 -2.370 -18.565 1.00 98.31 87 LEU A N 1
ATOM 644 C CA . LEU A 1 87 ? 13.099 -2.180 -17.998 1.00 98.31 87 LEU A CA 1
ATOM 645 C C . LEU A 1 87 ? 13.145 -1.342 -16.720 1.00 98.31 87 LEU A C 1
ATOM 647 O O . LEU A 1 87 ? 12.349 -0.412 -16.572 1.00 98.31 87 LEU A O 1
ATOM 651 N N . ARG A 1 88 ? 14.092 -1.645 -15.829 1.00 98.19 88 ARG A N 1
ATOM 652 C CA . ARG A 1 88 ? 14.331 -0.900 -14.595 1.00 98.19 88 ARG A CA 1
ATOM 653 C C . ARG A 1 88 ? 14.664 0.554 -14.905 1.00 98.19 88 ARG A C 1
ATOM 655 O O . ARG A 1 88 ? 13.962 1.453 -14.450 1.00 98.19 88 ARG A O 1
ATOM 662 N N . ALA A 1 89 ? 15.654 0.783 -15.763 1.00 97.94 89 ALA A N 1
ATOM 663 C CA . ALA A 1 89 ? 16.100 2.124 -16.104 1.00 97.94 89 ALA A CA 1
ATOM 664 C C . ALA A 1 89 ? 15.010 2.944 -16.816 1.00 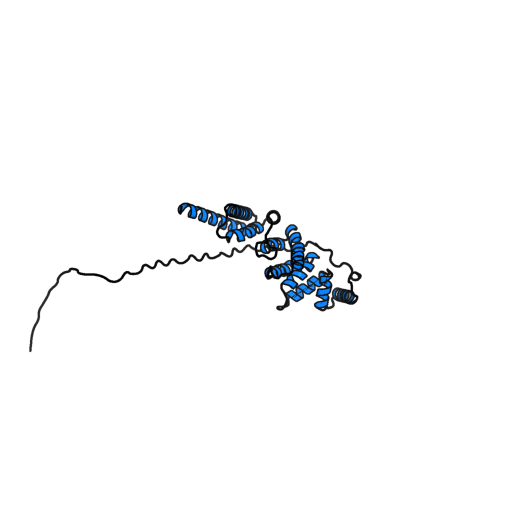97.94 89 ALA A C 1
ATOM 666 O O . ALA A 1 89 ? 14.883 4.141 -16.573 1.00 97.94 89 ALA A O 1
ATOM 667 N N . LEU A 1 90 ? 14.177 2.329 -17.662 1.00 98.19 90 LEU A N 1
ATOM 668 C CA . LEU A 1 90 ? 13.015 2.993 -18.263 1.00 98.19 90 LEU A CA 1
ATOM 669 C C . LEU A 1 90 ? 11.929 3.321 -17.228 1.00 98.19 90 LEU A C 1
ATOM 671 O O . LEU A 1 90 ? 11.341 4.406 -17.279 1.00 98.19 90 LEU A O 1
ATOM 675 N N . ALA A 1 91 ? 11.665 2.410 -16.290 1.00 97.88 91 ALA A N 1
ATOM 676 C CA . ALA A 1 91 ? 10.703 2.620 -15.215 1.00 97.88 91 ALA A CA 1
ATOM 677 C C . ALA A 1 91 ? 11.137 3.756 -14.277 1.00 97.88 91 ALA A C 1
ATOM 679 O O . ALA A 1 91 ? 10.311 4.605 -13.939 1.00 97.88 91 ALA A O 1
ATOM 680 N N . ASP A 1 92 ? 12.429 3.837 -13.952 1.00 96.50 92 ASP A N 1
ATOM 681 C CA . ASP A 1 92 ? 13.018 4.920 -13.154 1.00 96.50 92 ASP A CA 1
ATOM 682 C C . ASP A 1 92 ? 12.888 6.294 -13.845 1.00 96.50 92 ASP A C 1
ATOM 684 O O . ASP A 1 92 ? 12.853 7.330 -13.185 1.00 96.50 92 ASP A O 1
ATOM 688 N N . GLN A 1 93 ? 12.741 6.323 -15.177 1.00 96.31 93 GLN A N 1
ATOM 689 C CA . GLN A 1 93 ? 12.423 7.531 -15.957 1.00 96.31 93 GLN A CA 1
ATOM 690 C C . GLN A 1 93 ? 10.909 7.803 -16.083 1.00 96.31 93 GLN A C 1
ATOM 692 O O . GLN A 1 93 ? 10.480 8.652 -16.872 1.00 96.31 93 GLN A O 1
ATOM 697 N N . GLY A 1 94 ? 10.072 7.073 -15.343 1.00 94.69 94 GLY A N 1
ATOM 698 C CA . GLY A 1 94 ? 8.618 7.226 -15.341 1.00 94.69 94 GLY A CA 1
ATOM 699 C C . GLY A 1 94 ? 7.899 6.534 -16.504 1.00 94.69 94 GLY A C 1
ATOM 700 O O . GLY A 1 94 ? 6.727 6.837 -16.769 1.00 94.69 94 GLY A O 1
ATOM 701 N N . ASP A 1 95 ? 8.548 5.615 -17.230 1.00 97.25 95 ASP A N 1
ATOM 702 C CA . ASP A 1 95 ? 7.842 4.762 -18.188 1.00 97.25 95 ASP A CA 1
ATOM 703 C C . ASP A 1 95 ? 7.090 3.648 -17.456 1.00 97.25 95 ASP A C 1
ATOM 705 O O . ASP A 1 95 ? 7.622 2.584 -17.148 1.00 97.25 95 ASP A O 1
ATOM 709 N N . GLY A 1 96 ? 5.807 3.870 -17.181 1.00 96.38 96 GLY A N 1
ATOM 710 C CA . GLY A 1 96 ? 5.054 2.850 -16.457 1.00 96.38 96 GLY A CA 1
ATOM 711 C C . GLY A 1 96 ? 4.659 1.606 -17.275 1.00 96.38 96 GLY A C 1
ATOM 712 O O . GLY A 1 96 ? 4.113 0.680 -16.684 1.00 96.38 96 GLY A O 1
ATOM 713 N N . LEU A 1 97 ? 4.895 1.546 -18.600 1.00 96.50 97 LEU A N 1
ATOM 714 C CA . LEU A 1 97 ? 4.800 0.268 -19.328 1.00 96.50 97 LEU A CA 1
ATOM 715 C C . LEU A 1 97 ? 6.025 -0.586 -19.001 1.00 96.50 97 LEU A C 1
ATOM 717 O O . LEU A 1 97 ? 5.877 -1.782 -18.750 1.00 96.50 97 LEU A O 1
ATOM 721 N N . ALA A 1 98 ? 7.204 0.037 -18.949 1.00 98.12 98 ALA A N 1
ATOM 722 C CA . ALA A 1 98 ? 8.404 -0.623 -18.458 1.00 98.12 98 ALA A CA 1
ATOM 723 C C . ALA A 1 98 ? 8.227 -1.056 -16.996 1.00 98.12 98 ALA A C 1
ATOM 725 O O . ALA A 1 98 ? 8.455 -2.221 -16.688 1.00 98.12 98 ALA A O 1
ATOM 726 N N . ALA A 1 99 ? 7.690 -0.183 -16.132 1.00 98.31 99 ALA A N 1
ATOM 727 C CA . ALA A 1 99 ? 7.408 -0.524 -14.733 1.00 98.31 99 ALA A CA 1
ATOM 728 C C . ALA A 1 99 ? 6.449 -1.720 -14.603 1.00 98.31 99 ALA A C 1
ATOM 730 O O . ALA A 1 99 ? 6.700 -2.634 -13.821 1.00 98.31 99 ALA A O 1
ATOM 731 N N . LEU A 1 100 ? 5.385 -1.766 -15.416 1.00 97.69 100 LEU A N 1
ATOM 732 C CA . LEU A 1 100 ? 4.473 -2.911 -15.481 1.00 97.69 100 LEU A CA 1
ATOM 733 C C . LEU A 1 100 ? 5.205 -4.200 -15.872 1.00 97.69 100 LEU A C 1
ATOM 735 O O . LEU A 1 100 ? 5.054 -5.221 -15.203 1.00 97.69 100 LEU A O 1
ATOM 739 N N . ARG A 1 101 ? 5.948 -4.173 -16.986 1.00 97.88 101 ARG A N 1
ATOM 740 C CA . ARG A 1 101 ? 6.656 -5.357 -17.493 1.00 97.88 101 ARG A CA 1
ATOM 741 C C . ARG A 1 101 ? 7.686 -5.844 -16.478 1.00 97.88 101 ARG A C 1
ATOM 743 O O . ARG A 1 101 ? 7.745 -7.042 -16.224 1.00 97.88 101 ARG A O 1
ATOM 750 N N . TYR A 1 102 ? 8.419 -4.923 -15.858 1.00 98.44 102 TYR A N 1
ATOM 751 C CA . TYR A 1 102 ? 9.406 -5.254 -14.840 1.00 98.44 102 TYR A CA 1
ATOM 752 C C . TYR A 1 102 ? 8.760 -5.870 -13.601 1.00 98.44 102 TYR A C 1
ATOM 754 O O . TYR A 1 102 ? 9.173 -6.937 -13.166 1.00 98.44 102 TYR A O 1
ATOM 762 N N . THR A 1 103 ? 7.675 -5.273 -13.097 1.00 98.56 103 THR A N 1
ATOM 763 C CA . THR A 1 103 ? 6.941 -5.813 -11.941 1.00 98.56 103 THR A CA 1
ATOM 764 C C . THR A 1 103 ? 6.467 -7.240 -12.198 1.00 98.56 103 THR A C 1
ATOM 766 O O . THR A 1 103 ? 6.620 -8.093 -11.335 1.00 98.56 103 THR A O 1
ATOM 769 N N . ARG A 1 104 ? 5.962 -7.544 -13.401 1.00 97.81 104 ARG A N 1
ATOM 770 C CA . ARG A 1 104 ? 5.553 -8.913 -13.759 1.00 97.81 104 ARG A CA 1
ATOM 771 C C . ARG A 1 104 ? 6.712 -9.907 -13.735 1.00 97.81 104 ARG A C 1
ATOM 773 O O . ARG A 1 104 ? 6.522 -11.028 -13.281 1.00 97.81 104 ARG A O 1
ATOM 780 N N . ARG A 1 105 ? 7.896 -9.505 -14.207 1.00 97.75 105 ARG A N 1
ATOM 781 C CA . ARG A 1 105 ? 9.097 -10.351 -14.139 1.00 97.75 105 ARG A CA 1
ATOM 782 C C . ARG A 1 105 ? 9.547 -10.574 -12.700 1.00 97.75 105 ARG A C 1
ATOM 784 O O . ARG A 1 105 ? 9.876 -11.697 -12.345 1.00 97.75 105 ARG A O 1
ATOM 791 N N . LEU A 1 106 ? 9.485 -9.534 -11.869 1.00 98.31 106 LEU A N 1
ATOM 792 C CA . LEU A 1 106 ? 9.783 -9.640 -10.442 1.00 98.31 106 LEU A CA 1
ATOM 793 C C . LEU A 1 106 ? 8.797 -10.576 -9.728 1.00 98.31 106 LEU A C 1
ATOM 795 O O . LEU A 1 106 ? 9.225 -11.453 -8.997 1.00 98.31 106 LEU A O 1
ATOM 799 N N . VAL A 1 107 ? 7.492 -10.450 -9.978 1.00 97.81 107 VAL A N 1
ATOM 800 C CA . VAL A 1 107 ? 6.467 -11.330 -9.380 1.00 97.81 107 VAL A CA 1
ATOM 801 C C . VAL A 1 107 ? 6.644 -12.791 -9.803 1.00 97.81 107 VAL A C 1
ATOM 803 O O . VAL A 1 107 ? 6.363 -13.689 -9.018 1.00 97.81 107 VAL A O 1
ATOM 806 N N . ALA A 1 108 ? 7.126 -13.037 -11.022 1.00 97.12 108 ALA A N 1
ATOM 807 C CA . ALA A 1 108 ? 7.406 -14.382 -11.521 1.00 97.12 108 ALA A CA 1
ATOM 808 C C . ALA A 1 108 ? 8.731 -14.981 -11.004 1.00 97.12 108 ALA A C 1
ATOM 810 O O . ALA A 1 108 ? 9.040 -16.124 -11.333 1.00 97.12 108 ALA A O 1
ATOM 811 N N . SER A 1 109 ? 9.526 -14.224 -10.242 1.00 95.44 109 SER A N 1
ATOM 812 C CA . SER A 1 109 ? 10.836 -14.642 -9.744 1.00 95.44 109 SER A CA 1
ATOM 813 C C . SER A 1 109 ? 10.816 -14.815 -8.228 1.00 95.44 109 SER A C 1
ATOM 815 O O . SER A 1 109 ? 10.632 -13.852 -7.487 1.00 95.44 109 SER A O 1
ATOM 817 N N . ASP A 1 110 ? 11.111 -16.026 -7.754 1.00 90.94 110 ASP A N 1
ATOM 818 C CA . ASP A 1 110 ? 11.195 -16.327 -6.315 1.00 90.94 110 ASP A CA 1
ATOM 819 C C . ASP A 1 110 ? 12.338 -15.578 -5.607 1.00 90.94 110 ASP A C 1
ATOM 821 O O . ASP A 1 110 ? 12.330 -15.421 -4.387 1.00 90.94 110 ASP A O 1
ATOM 825 N N . ALA A 1 111 ? 13.327 -15.098 -6.367 1.00 93.88 111 ALA A N 1
ATOM 826 C CA . ALA A 1 111 ? 14.466 -14.346 -5.848 1.00 93.88 111 ALA A CA 1
ATOM 827 C C . ALA A 1 111 ? 14.222 -12.825 -5.796 1.00 93.88 111 ALA A C 1
ATOM 829 O O . ALA A 1 111 ? 15.105 -12.076 -5.373 1.00 93.88 111 ALA A O 1
ATOM 830 N N . ALA A 1 112 ? 13.067 -12.340 -6.262 1.00 95.62 112 ALA A N 1
ATOM 831 C CA . ALA A 1 112 ? 12.801 -10.910 -6.332 1.00 95.62 112 ALA A CA 1
ATOM 832 C C . ALA A 1 112 ? 12.568 -10.282 -4.951 1.00 95.62 112 ALA A C 1
ATOM 834 O O . ALA A 1 112 ? 11.878 -10.822 -4.085 1.00 95.62 112 ALA A O 1
ATOM 835 N N . SER A 1 113 ? 13.084 -9.066 -4.774 1.00 97.00 113 SER A N 1
ATOM 836 C CA . SER A 1 113 ? 12.823 -8.264 -3.580 1.00 97.00 113 SER A CA 1
ATOM 837 C C . SER A 1 113 ? 11.365 -7.801 -3.535 1.00 97.00 113 SER A C 1
ATOM 839 O O . SER A 1 113 ? 10.857 -7.205 -4.489 1.00 97.00 113 SER A O 1
ATOM 841 N N . ALA A 1 114 ? 10.706 -7.982 -2.386 1.00 98.12 114 ALA A N 1
ATOM 842 C CA . ALA A 1 114 ? 9.381 -7.412 -2.143 1.00 98.12 114 ALA A CA 1
ATOM 843 C C . ALA A 1 114 ? 9.385 -5.878 -2.282 1.00 98.12 114 ALA A C 1
ATOM 845 O O . ALA A 1 114 ? 8.424 -5.311 -2.799 1.00 98.12 114 ALA A O 1
ATOM 846 N N . SER A 1 115 ? 10.481 -5.211 -1.899 1.00 98.44 115 SER A N 1
ATOM 847 C CA . SER A 1 115 ? 10.620 -3.757 -2.052 1.00 98.44 115 SER A CA 1
ATOM 848 C C . SER A 1 115 ? 10.596 -3.352 -3.529 1.00 98.44 115 SER A C 1
ATOM 850 O O . SER A 1 115 ? 9.939 -2.380 -3.894 1.00 98.44 115 SER A O 1
ATOM 852 N N . ASP A 1 116 ? 11.246 -4.117 -4.414 1.00 98.50 116 ASP A N 1
ATOM 853 C CA . ASP A 1 116 ? 11.230 -3.822 -5.853 1.00 98.50 116 ASP A CA 1
ATOM 854 C C . ASP A 1 116 ? 9.851 -4.055 -6.473 1.00 98.50 116 ASP A C 1
ATOM 856 O O . ASP A 1 116 ? 9.386 -3.220 -7.251 1.00 98.50 116 ASP A O 1
ATOM 860 N N . ILE A 1 117 ? 9.160 -5.135 -6.092 1.00 98.75 117 ILE A N 1
ATOM 861 C CA . ILE A 1 117 ? 7.783 -5.387 -6.546 1.00 98.75 117 ILE A CA 1
ATOM 862 C C . ILE A 1 117 ? 6.862 -4.238 -6.108 1.00 98.75 117 ILE A C 1
ATOM 864 O O . ILE A 1 117 ? 6.114 -3.702 -6.927 1.00 98.75 117 ILE A O 1
ATOM 868 N N . ALA A 1 118 ? 6.944 -3.816 -4.841 1.00 98.69 118 ALA A N 1
ATOM 869 C CA . ALA A 1 118 ? 6.147 -2.713 -4.311 1.00 98.69 118 ALA A CA 1
ATOM 870 C C . ALA A 1 118 ? 6.443 -1.390 -5.038 1.00 98.69 118 ALA A C 1
ATOM 872 O O . ALA A 1 118 ? 5.516 -0.669 -5.418 1.00 98.69 118 ALA A O 1
ATOM 873 N N . TYR A 1 119 ? 7.719 -1.079 -5.277 1.00 98.69 119 TYR A N 1
ATOM 874 C CA . TYR A 1 119 ? 8.160 0.157 -5.926 1.00 98.69 119 TYR A CA 1
ATOM 875 C C . TYR A 1 119 ? 7.772 0.238 -7.392 1.00 98.69 119 TYR A C 1
ATOM 877 O O . TYR A 1 119 ? 7.011 1.132 -7.778 1.00 98.69 119 TYR A O 1
ATOM 885 N N . TYR A 1 120 ? 8.215 -0.712 -8.209 1.00 98.62 120 TYR A N 1
ATOM 886 C CA . TYR A 1 120 ? 7.907 -0.690 -9.634 1.00 98.62 120 TYR A CA 1
ATOM 887 C C . TYR A 1 120 ? 6.415 -0.927 -9.896 1.00 98.62 120 TYR A C 1
ATOM 889 O O . TYR A 1 120 ? 5.845 -0.300 -10.796 1.00 98.62 120 TYR A O 1
ATOM 897 N N . GLY A 1 121 ? 5.747 -1.712 -9.044 1.00 98.44 121 GLY A N 1
ATOM 898 C CA . GLY A 1 121 ? 4.298 -1.867 -9.077 1.00 98.44 121 GLY A CA 1
ATOM 899 C C . GLY A 1 121 ? 3.577 -0.547 -8.812 1.00 98.44 121 GLY A C 1
ATOM 900 O O . GLY A 1 121 ? 2.684 -0.164 -9.568 1.00 98.44 121 GLY A O 1
ATOM 901 N N . SER A 1 122 ? 4.024 0.222 -7.816 1.00 98.31 122 SER A N 1
ATOM 902 C CA . SER A 1 122 ? 3.461 1.545 -7.516 1.00 98.31 122 SER A CA 1
ATOM 903 C C . SER A 1 122 ? 3.667 2.550 -8.650 1.00 98.31 122 SER A C 1
ATOM 905 O O . SER A 1 122 ? 2.756 3.328 -8.946 1.00 98.31 122 SER A O 1
ATOM 907 N N . LEU A 1 123 ? 4.813 2.519 -9.341 1.00 98.06 123 LEU A N 1
ATOM 908 C CA . LEU A 1 123 ? 5.055 3.347 -10.531 1.00 98.06 123 LEU A CA 1
ATOM 909 C C . LEU A 1 123 ? 4.118 2.966 -11.692 1.00 98.06 123 LEU A C 1
ATOM 911 O O . LEU A 1 123 ? 3.561 3.836 -12.375 1.00 98.06 123 LEU A O 1
ATOM 915 N N . ALA A 1 124 ? 3.891 1.668 -11.904 1.00 97.81 124 ALA A N 1
ATOM 916 C CA . ALA A 1 124 ? 2.946 1.182 -12.905 1.00 97.81 124 ALA A CA 1
ATOM 917 C C . ALA A 1 124 ? 1.509 1.637 -12.585 1.00 97.81 124 ALA A C 1
ATOM 919 O O . ALA A 1 124 ? 0.835 2.217 -13.443 1.00 97.81 124 ALA A O 1
ATOM 920 N N . VAL A 1 125 ? 1.054 1.456 -11.343 1.00 97.69 125 VAL A N 1
ATOM 921 C CA . VAL A 1 125 ? -0.293 1.858 -10.909 1.00 97.69 125 VAL A CA 1
ATOM 922 C C . VAL A 1 125 ? -0.483 3.372 -11.018 1.00 97.69 125 VAL A C 1
ATOM 924 O O . VAL A 1 125 ? -1.448 3.816 -11.636 1.00 97.69 125 VAL A O 1
ATOM 927 N N . SER A 1 126 ? 0.481 4.169 -10.544 1.00 96.31 126 SER A N 1
ATOM 928 C CA . SER A 1 126 ? 0.429 5.645 -10.575 1.00 96.31 126 SER A CA 1
ATOM 929 C C . SER A 1 126 ? 0.296 6.232 -11.983 1.00 96.31 126 SER A C 1
ATOM 931 O O . SER A 1 126 ? -0.136 7.373 -12.160 1.00 96.31 126 SER A O 1
ATOM 933 N N . THR A 1 127 ? 0.656 5.452 -13.002 1.00 95.44 127 THR A N 1
ATOM 934 C CA . THR A 1 127 ? 0.569 5.832 -14.415 1.00 95.44 127 THR A CA 1
ATOM 935 C C . THR A 1 127 ? -0.634 5.215 -15.142 1.00 95.44 127 THR A C 1
ATOM 937 O O . THR A 1 127 ? -0.744 5.371 -16.360 1.00 95.44 127 THR A O 1
ATOM 940 N N . GLY A 1 128 ? -1.548 4.560 -14.414 1.00 93.06 128 GLY A N 1
ATOM 941 C CA . GLY A 1 128 ? -2.831 4.045 -14.909 1.00 93.06 128 GLY A CA 1
ATOM 942 C C . GLY A 1 128 ? -2.927 2.521 -15.046 1.00 93.06 128 GLY A C 1
ATOM 943 O O . GLY A 1 128 ? -3.926 2.021 -15.554 1.00 93.06 128 GLY A O 1
ATOM 944 N N . ARG A 1 129 ? -1.917 1.749 -14.622 1.00 95.25 129 ARG A N 1
ATOM 945 C CA . ARG A 1 129 ? -1.913 0.277 -14.732 1.00 95.25 129 ARG A CA 1
ATOM 946 C C . ARG A 1 129 ? -2.441 -0.360 -13.449 1.00 95.25 129 ARG A C 1
ATOM 948 O O . ARG A 1 129 ? -1.733 -1.101 -12.774 1.00 95.25 129 ARG A O 1
ATOM 955 N N . VAL A 1 130 ? -3.683 -0.029 -13.094 1.00 94.19 130 VAL A N 1
ATOM 956 C CA . VAL A 1 130 ? -4.273 -0.367 -11.784 1.00 94.19 130 VAL A CA 1
ATOM 957 C C . VAL A 1 130 ? -4.315 -1.868 -11.488 1.00 94.19 130 VAL A C 1
ATOM 959 O O . VAL A 1 130 ? -4.248 -2.256 -10.333 1.00 94.19 130 VAL A O 1
ATOM 962 N N . TRP A 1 131 ? -4.345 -2.735 -12.502 1.00 93.12 131 TRP A N 1
ATOM 963 C CA . TRP A 1 131 ? -4.345 -4.191 -12.303 1.00 93.12 131 TRP A CA 1
ATOM 964 C C . TRP A 1 131 ? -3.075 -4.734 -11.627 1.00 93.12 131 TRP A C 1
ATOM 966 O O . TRP A 1 131 ? -3.073 -5.886 -11.217 1.00 93.12 131 TRP A O 1
ATOM 976 N N . VAL A 1 132 ? -2.006 -3.935 -11.514 1.00 95.62 132 VAL A N 1
ATOM 977 C CA . VAL A 1 132 ? -0.778 -4.281 -10.767 1.00 95.62 132 VAL A CA 1
ATOM 978 C C . VAL A 1 132 ? -0.920 -3.999 -9.266 1.00 95.62 132 VAL A C 1
ATOM 980 O O . VAL A 1 132 ? -0.100 -4.437 -8.465 1.00 95.62 132 VAL A O 1
ATOM 983 N N . LEU A 1 133 ? -1.964 -3.269 -8.860 1.00 96.38 133 LEU A N 1
ATOM 984 C CA . LEU A 1 133 ? -2.196 -2.886 -7.470 1.00 96.38 133 LEU A CA 1
ATOM 985 C C . LEU A 1 133 ? -2.200 -4.081 -6.496 1.00 96.38 133 LEU A C 1
ATOM 987 O O . LEU A 1 133 ? -1.556 -3.947 -5.456 1.00 96.38 133 LEU A O 1
ATOM 991 N N . PRO A 1 134 ? -2.837 -5.235 -6.793 1.00 95.88 134 PRO A N 1
ATOM 992 C CA . PRO A 1 134 ? -2.793 -6.396 -5.903 1.00 95.88 134 PRO A CA 1
ATOM 993 C C . PRO A 1 134 ? -1.374 -6.888 -5.621 1.00 95.88 134 PRO A C 1
ATOM 995 O O . PRO A 1 134 ? -1.026 -7.088 -4.460 1.00 95.88 134 PRO A O 1
ATOM 998 N N . ASP A 1 135 ? -0.537 -7.006 -6.654 1.00 97.06 135 ASP A N 1
ATOM 999 C CA . ASP A 1 135 ? 0.851 -7.457 -6.509 1.00 97.06 135 ASP A CA 1
ATOM 1000 C C . ASP A 1 135 ? 1.676 -6.460 -5.687 1.00 97.06 135 ASP A C 1
ATOM 1002 O O . ASP A 1 135 ? 2.434 -6.849 -4.796 1.00 97.06 135 ASP A O 1
ATOM 1006 N N . ALA A 1 136 ? 1.489 -5.160 -5.945 1.00 98.00 136 ALA A N 1
ATOM 1007 C CA . ALA A 1 136 ? 2.174 -4.101 -5.213 1.00 98.00 136 ALA A CA 1
ATOM 1008 C C . ALA A 1 136 ? 1.786 -4.096 -3.724 1.00 98.00 136 ALA A C 1
ATOM 1010 O O . ALA A 1 136 ? 2.664 -4.052 -2.866 1.00 98.00 136 ALA A O 1
ATOM 1011 N N . VAL A 1 137 ? 0.490 -4.188 -3.404 1.00 97.62 137 VAL A N 1
ATOM 1012 C CA . VAL A 1 137 ? -0.012 -4.235 -2.018 1.00 97.62 137 VAL A CA 1
ATOM 1013 C C . VAL A 1 137 ? 0.449 -5.505 -1.303 1.00 97.62 137 VAL A C 1
ATOM 1015 O O . VAL A 1 137 ? 0.912 -5.433 -0.165 1.00 97.62 137 VAL A O 1
ATOM 1018 N N . ALA A 1 138 ? 0.385 -6.662 -1.967 1.00 96.75 138 ALA A N 1
ATOM 1019 C CA . ALA A 1 138 ? 0.859 -7.923 -1.402 1.00 96.75 138 ALA A CA 1
ATOM 1020 C C . ALA A 1 138 ? 2.362 -7.880 -1.090 1.00 96.75 138 ALA A C 1
ATOM 1022 O O . ALA A 1 138 ? 2.804 -8.418 -0.075 1.00 96.75 138 ALA A O 1
ATOM 1023 N N . ALA A 1 139 ? 3.153 -7.213 -1.933 1.00 98.25 139 ALA A N 1
ATOM 1024 C CA . ALA A 1 139 ? 4.566 -6.996 -1.670 1.00 98.25 139 ALA A CA 1
ATOM 1025 C C . ALA A 1 139 ? 4.803 -6.020 -0.506 1.00 98.25 139 ALA A C 1
ATOM 1027 O O . ALA A 1 139 ? 5.641 -6.311 0.344 1.00 98.25 139 ALA A O 1
ATOM 1028 N N . MET A 1 140 ? 4.028 -4.929 -0.410 1.00 98.44 140 MET A N 1
ATOM 1029 C CA . MET A 1 140 ? 4.100 -3.975 0.710 1.00 98.44 140 MET A CA 1
ATOM 1030 C C . MET A 1 140 ? 3.842 -4.631 2.069 1.00 98.44 140 MET A C 1
ATOM 1032 O O . MET A 1 140 ? 4.502 -4.291 3.045 1.00 98.44 140 MET A O 1
ATOM 1036 N N . ALA A 1 141 ? 2.926 -5.601 2.129 1.00 96.19 141 ALA A N 1
ATOM 1037 C CA . ALA A 1 141 ? 2.618 -6.339 3.354 1.00 96.19 141 ALA A CA 1
ATOM 1038 C C . ALA A 1 141 ? 3.789 -7.198 3.880 1.00 96.19 141 ALA A C 1
ATOM 1040 O O . ALA A 1 141 ? 3.745 -7.650 5.021 1.00 96.19 141 ALA A O 1
ATOM 1041 N N . ARG A 1 142 ? 4.826 -7.431 3.063 1.00 96.50 142 ARG A N 1
ATOM 1042 C CA . ARG A 1 142 ? 6.035 -8.190 3.429 1.00 96.50 142 ARG A CA 1
ATOM 1043 C C . ARG A 1 142 ? 7.238 -7.299 3.749 1.00 96.50 142 ARG A C 1
ATOM 1045 O O . ARG A 1 142 ? 8.318 -7.827 3.995 1.00 96.50 142 ARG A O 1
ATOM 1052 N N . LEU A 1 143 ? 7.085 -5.977 3.679 1.00 97.69 143 LEU A N 1
ATOM 1053 C CA . LEU A 1 143 ? 8.181 -5.042 3.922 1.00 97.69 143 LEU A CA 1
ATOM 1054 C C . LEU A 1 143 ? 8.415 -4.848 5.415 1.00 97.69 143 LEU A C 1
ATOM 1056 O O . LEU A 1 143 ? 7.472 -4.794 6.202 1.00 97.69 143 LEU A O 1
ATOM 1060 N N . ASP A 1 144 ? 9.681 -4.674 5.773 1.00 96.19 144 ASP A N 1
ATOM 1061 C CA . ASP A 1 144 ? 10.081 -4.234 7.101 1.00 96.19 144 ASP A CA 1
ATOM 1062 C C . ASP A 1 144 ? 10.049 -2.688 7.164 1.00 96.19 144 ASP A C 1
ATOM 1064 O O . ASP A 1 144 ? 10.772 -2.026 6.409 1.00 96.19 144 ASP A O 1
ATOM 1068 N N . PRO A 1 145 ? 9.208 -2.086 8.030 1.00 95.44 145 PRO A N 1
ATOM 1069 C CA . PRO A 1 145 ? 9.067 -0.633 8.142 1.00 95.44 145 PRO A CA 1
ATOM 1070 C C . PRO A 1 145 ? 10.368 0.118 8.451 1.00 95.44 145 PRO A C 1
ATOM 1072 O O . PRO A 1 145 ? 10.520 1.263 7.997 1.00 95.44 145 PRO A O 1
ATOM 1075 N N . GLU A 1 146 ? 11.282 -0.518 9.194 1.00 94.69 146 GLU A N 1
ATOM 1076 C CA . GLU A 1 146 ? 12.528 0.086 9.680 1.00 94.69 146 GLU A CA 1
ATOM 1077 C C . GLU A 1 146 ? 13.599 0.159 8.589 1.00 94.69 146 GLU A C 1
ATOM 1079 O O . GLU A 1 146 ? 14.379 1.111 8.536 1.00 94.69 146 GLU A O 1
ATOM 1084 N N . THR A 1 147 ? 13.620 -0.821 7.684 1.00 96.69 147 THR A N 1
ATOM 1085 C CA . THR A 1 147 ? 14.630 -0.915 6.620 1.00 96.69 147 THR A CA 1
ATOM 1086 C C . THR A 1 147 ? 14.146 -0.386 5.272 1.00 96.69 147 THR A C 1
ATOM 1088 O O . THR A 1 147 ? 14.967 -0.051 4.415 1.00 96.69 147 THR A O 1
ATOM 1091 N N . GLU A 1 148 ? 12.832 -0.248 5.070 1.00 98.06 148 GLU A N 1
ATOM 1092 C CA . GLU A 1 148 ? 12.287 0.220 3.797 1.00 98.06 148 GLU A CA 1
ATOM 1093 C C . GLU A 1 148 ? 12.662 1.695 3.504 1.00 98.06 148 GLU A C 1
ATOM 1095 O O . GLU A 1 148 ? 12.371 2.589 4.315 1.00 98.06 148 GLU A O 1
ATOM 1100 N N . PRO A 1 149 ? 13.235 2.006 2.318 1.00 97.88 149 PRO A N 1
ATOM 1101 C CA . PRO A 1 149 ? 13.671 3.359 1.983 1.00 97.88 149 PRO A CA 1
ATOM 1102 C C . PRO A 1 149 ? 12.546 4.403 2.003 1.00 97.88 149 PRO A C 1
ATOM 1104 O O . PRO A 1 149 ? 11.477 4.225 1.414 1.00 97.88 149 PRO A O 1
ATOM 1107 N N . ALA A 1 150 ? 12.820 5.566 2.602 1.00 96.56 150 ALA A N 1
ATOM 1108 C CA . ALA A 1 150 ? 11.840 6.647 2.742 1.00 96.56 150 ALA A CA 1
ATOM 1109 C C . ALA A 1 150 ? 11.275 7.149 1.398 1.00 96.56 150 ALA A C 1
ATOM 1111 O O . ALA A 1 150 ? 10.074 7.397 1.290 1.00 96.56 150 ALA A O 1
ATOM 1112 N N . GLU A 1 151 ? 12.104 7.258 0.355 1.00 96.00 151 GLU A N 1
ATOM 1113 C CA . GLU A 1 151 ? 11.655 7.687 -0.981 1.00 96.00 151 GLU A CA 1
ATOM 1114 C C . GLU A 1 151 ? 10.700 6.677 -1.636 1.00 96.00 151 GLU A C 1
ATOM 1116 O O . GLU A 1 151 ? 9.737 7.054 -2.314 1.00 96.00 151 GLU A O 1
ATOM 1121 N N . ARG A 1 152 ? 10.896 5.381 -1.371 1.00 98.12 152 ARG A N 1
ATOM 1122 C CA . ARG A 1 152 ? 9.975 4.342 -1.836 1.00 98.12 152 ARG A CA 1
ATOM 1123 C C . ARG A 1 152 ? 8.654 4.402 -1.072 1.00 98.12 152 ARG A C 1
ATOM 1125 O O . ARG A 1 152 ? 7.602 4.442 -1.706 1.00 98.12 152 ARG A O 1
ATOM 1132 N N . LYS A 1 153 ? 8.694 4.582 0.256 1.00 98.00 153 LYS A N 1
ATOM 1133 C CA . LYS A 1 153 ? 7.489 4.819 1.078 1.00 98.00 153 LYS A CA 1
ATOM 1134 C C . LYS A 1 153 ? 6.658 6.003 0.575 1.00 98.00 153 LYS A C 1
ATOM 1136 O O . LYS A 1 153 ? 5.440 5.881 0.449 1.00 98.00 153 LYS A O 1
ATOM 1141 N N . LYS A 1 154 ? 7.296 7.121 0.202 1.00 96.94 154 LYS A N 1
ATOM 1142 C CA . LYS A 1 154 ? 6.605 8.268 -0.424 1.00 96.94 154 LYS A CA 1
ATOM 1143 C C . LYS A 1 154 ? 5.891 7.876 -1.719 1.00 96.94 154 LYS A C 1
ATOM 1145 O O . LYS A 1 154 ? 4.760 8.304 -1.939 1.00 96.94 154 LYS A O 1
ATOM 1150 N N . THR A 1 155 ? 6.520 7.043 -2.546 1.00 97.69 155 THR A N 1
ATOM 1151 C CA . THR A 1 155 ? 5.927 6.534 -3.793 1.00 97.69 155 THR A CA 1
ATOM 1152 C C . THR A 1 155 ? 4.694 5.669 -3.513 1.00 97.69 155 THR A C 1
ATOM 1154 O O . THR A 1 155 ? 3.672 5.824 -4.181 1.00 97.69 155 THR A O 1
ATOM 1157 N N . TYR A 1 156 ? 4.744 4.816 -2.486 1.00 98.12 156 TYR A N 1
ATOM 1158 C CA . TYR A 1 156 ? 3.608 3.980 -2.079 1.00 98.12 156 TYR A CA 1
ATOM 1159 C C . TYR A 1 156 ? 2.428 4.831 -1.615 1.00 98.12 156 TYR A C 1
ATOM 1161 O O . TYR A 1 156 ? 1.304 4.628 -2.068 1.00 98.12 156 TYR A O 1
ATOM 1169 N N . LEU A 1 157 ? 2.690 5.826 -0.763 1.00 97.06 157 LEU A N 1
ATOM 1170 C CA . LEU A 1 157 ? 1.678 6.755 -0.258 1.00 97.06 157 LEU A CA 1
ATOM 1171 C C . LEU A 1 157 ? 1.030 7.561 -1.389 1.00 97.06 157 LEU A C 1
ATOM 1173 O O . LEU A 1 157 ? -0.198 7.649 -1.460 1.00 97.06 157 LEU A O 1
ATOM 1177 N N . ALA A 1 158 ? 1.849 8.110 -2.292 1.00 96.19 158 ALA A N 1
ATOM 1178 C CA . ALA A 1 158 ? 1.390 8.878 -3.447 1.00 96.19 158 ALA A CA 1
ATOM 1179 C C . ALA A 1 158 ? 0.527 8.042 -4.402 1.00 96.19 158 ALA A C 1
ATOM 1181 O O . ALA A 1 158 ? -0.349 8.586 -5.068 1.00 96.19 158 ALA A O 1
ATOM 1182 N N . MET A 1 159 ? 0.743 6.727 -4.449 1.00 96.69 159 MET A N 1
ATOM 1183 C CA . MET A 1 159 ? -0.081 5.801 -5.216 1.00 96.69 159 MET A CA 1
ATOM 1184 C C . MET A 1 159 ? -1.365 5.418 -4.462 1.00 96.69 159 MET A C 1
ATOM 1186 O O . MET A 1 159 ? -2.460 5.590 -5.001 1.00 96.69 159 MET A O 1
ATOM 1190 N N . LEU A 1 160 ? -1.255 4.935 -3.220 1.00 96.75 160 LEU A N 1
ATOM 1191 C CA . LEU A 1 160 ? -2.361 4.319 -2.478 1.00 96.75 160 LEU A CA 1
ATOM 1192 C C . LEU A 1 160 ? -3.455 5.307 -2.091 1.00 96.75 160 LEU A C 1
ATOM 1194 O O . LEU A 1 160 ? -4.631 5.027 -2.308 1.00 96.75 160 LEU A O 1
ATOM 1198 N N . TYR A 1 161 ? -3.090 6.462 -1.531 1.00 96.44 161 TYR A N 1
ATOM 1199 C CA . TYR A 1 161 ? -4.076 7.390 -0.975 1.00 96.44 161 TYR A CA 1
ATOM 1200 C C . TYR A 1 161 ? -5.038 7.910 -2.054 1.00 96.44 161 TYR A C 1
ATOM 1202 O O . TYR A 1 161 ? -6.247 7.814 -1.849 1.00 96.44 161 TYR A O 1
ATOM 1210 N N . PRO A 1 162 ? -4.577 8.401 -3.224 1.00 96.06 162 PRO A N 1
ATOM 1211 C CA . PRO A 1 162 ? -5.489 8.812 -4.290 1.00 96.06 162 PRO A CA 1
ATOM 1212 C C . PRO A 1 162 ? -6.423 7.696 -4.765 1.00 96.06 162 PRO A C 1
ATOM 1214 O O . PRO A 1 162 ? -7.597 7.964 -5.004 1.00 96.06 162 PRO A O 1
ATOM 1217 N N . HIS A 1 163 ? -5.935 6.454 -4.862 1.00 96.00 163 HIS A N 1
ATOM 1218 C CA . HIS A 1 163 ? -6.769 5.313 -5.248 1.00 96.00 163 HIS A CA 1
ATOM 1219 C C . HIS A 1 163 ? -7.813 4.992 -4.174 1.00 96.00 163 HIS A C 1
ATOM 1221 O O . HIS A 1 163 ? -8.986 4.832 -4.508 1.00 96.00 163 HIS A O 1
ATOM 1227 N N . ALA A 1 164 ? -7.422 4.977 -2.897 1.00 95.50 164 ALA A N 1
ATOM 1228 C CA . ALA A 1 164 ? -8.342 4.788 -1.778 1.00 95.50 164 ALA A CA 1
ATOM 1229 C C . ALA A 1 164 ? -9.460 5.839 -1.807 1.00 95.50 164 ALA A C 1
ATOM 1231 O O . ALA A 1 164 ? -10.637 5.498 -1.766 1.00 95.50 164 ALA A O 1
ATOM 1232 N N . TRP A 1 165 ? -9.111 7.117 -1.982 1.00 95.06 165 TRP A N 1
ATOM 1233 C CA . TRP A 1 165 ? -10.076 8.225 -2.022 1.00 95.06 165 TRP A CA 1
ATOM 1234 C C . TRP A 1 165 ? -10.920 8.290 -3.289 1.00 95.06 165 TRP A C 1
ATOM 1236 O O . TRP A 1 165 ? -11.960 8.941 -3.287 1.00 95.06 165 TRP A O 1
ATOM 1246 N N . ALA A 1 166 ? -10.498 7.623 -4.360 1.00 92.88 166 ALA A N 1
ATOM 1247 C CA . ALA A 1 166 ? -11.331 7.417 -5.537 1.00 92.88 166 ALA A CA 1
ATOM 1248 C C . ALA A 1 166 ? -12.331 6.261 -5.359 1.00 92.88 166 ALA A C 1
ATOM 1250 O O . ALA A 1 166 ? -13.132 6.016 -6.256 1.00 92.88 166 ALA A O 1
ATOM 1251 N N . GLY A 1 167 ? -12.298 5.564 -4.218 1.00 91.94 167 GLY A N 1
ATOM 1252 C CA . GLY A 1 167 ? -13.167 4.432 -3.905 1.00 91.94 167 GLY A CA 1
ATOM 1253 C C . GLY A 1 167 ? -12.569 3.072 -4.247 1.00 91.94 167 GLY A C 1
ATOM 1254 O O . GLY A 1 167 ? -13.290 2.080 -4.230 1.00 91.94 167 GLY A O 1
ATOM 1255 N N . ASN A 1 168 ? -11.273 2.988 -4.570 1.00 93.50 168 ASN A N 1
ATOM 1256 C CA . ASN A 1 168 ? -10.636 1.690 -4.760 1.00 93.50 168 ASN A CA 1
ATOM 1257 C C . ASN A 1 168 ? -10.545 0.979 -3.405 1.00 93.50 168 ASN A C 1
ATOM 1259 O O . ASN A 1 168 ? -9.739 1.356 -2.551 1.00 93.50 168 ASN A O 1
ATOM 1263 N N . ALA A 1 169 ? -11.382 -0.033 -3.204 1.00 91.62 169 ALA A N 1
ATOM 1264 C CA . ALA A 1 169 ? -11.517 -0.678 -1.907 1.00 91.62 169 ALA A CA 1
ATOM 1265 C C . ALA A 1 169 ? -10.243 -1.425 -1.479 1.00 91.62 169 ALA A C 1
ATOM 1267 O O . ALA A 1 169 ? -9.821 -1.272 -0.338 1.00 91.62 169 ALA A O 1
ATOM 1268 N N . LEU A 1 170 ? -9.554 -2.109 -2.401 1.00 93.00 170 LEU A N 1
ATOM 1269 C CA . LEU A 1 170 ? -8.248 -2.718 -2.121 1.00 93.00 170 LEU A CA 1
ATOM 1270 C C . LEU A 1 170 ? -7.212 -1.681 -1.658 1.00 93.00 170 LEU A C 1
ATOM 1272 O O . LEU A 1 170 ? -6.458 -1.936 -0.720 1.00 93.00 170 LEU A O 1
ATOM 1276 N N . ALA A 1 171 ? -7.169 -0.507 -2.295 1.00 95.62 171 ALA A N 1
ATOM 1277 C CA . ALA A 1 171 ? -6.278 0.565 -1.857 1.00 95.62 171 ALA A CA 1
ATOM 1278 C C . ALA A 1 171 ? -6.687 1.120 -0.484 1.00 95.62 171 ALA A C 1
ATOM 1280 O O . ALA A 1 171 ? -5.816 1.399 0.337 1.00 95.62 171 ALA A O 1
ATOM 1281 N N . LEU A 1 172 ? -7.990 1.261 -0.214 1.00 95.31 172 LEU A N 1
ATOM 1282 C CA . LEU A 1 172 ? -8.500 1.697 1.088 1.00 95.31 172 LEU A CA 1
ATOM 1283 C C . LEU A 1 172 ? -8.119 0.710 2.198 1.00 95.31 172 LEU A C 1
ATOM 1285 O O . LEU A 1 172 ? -7.625 1.128 3.245 1.00 95.31 172 LEU A O 1
ATOM 1289 N N . ASP A 1 173 ? -8.275 -0.588 1.946 1.00 93.31 173 ASP A N 1
ATOM 1290 C CA . ASP A 1 173 ? -7.858 -1.645 2.865 1.00 93.31 173 ASP A CA 1
ATOM 1291 C C . ASP A 1 173 ? -6.352 -1.597 3.121 1.00 93.31 173 ASP A C 1
ATOM 1293 O O . ASP A 1 173 ? -5.923 -1.629 4.271 1.00 93.31 173 ASP A O 1
ATOM 1297 N N . ALA A 1 174 ? -5.547 -1.438 2.067 1.00 95.44 174 ALA A N 1
ATOM 1298 C CA . ALA A 1 174 ? -4.101 -1.301 2.195 1.00 95.44 174 ALA A CA 1
ATOM 1299 C C . ALA A 1 174 ? -3.711 -0.064 3.019 1.00 95.44 174 ALA A C 1
ATOM 1301 O O . ALA A 1 174 ? -2.803 -0.140 3.843 1.00 95.44 174 ALA A O 1
ATOM 1302 N N . VAL A 1 175 ? -4.408 1.069 2.857 1.00 96.62 175 VAL A N 1
ATOM 1303 C CA . VAL A 1 175 ? -4.194 2.256 3.700 1.00 96.62 175 VAL A CA 1
ATOM 1304 C C . VAL A 1 175 ? -4.487 1.935 5.167 1.00 96.62 175 VAL A C 1
ATOM 1306 O O . VAL A 1 175 ? -3.706 2.335 6.026 1.00 96.62 175 VAL A O 1
ATOM 1309 N N . ILE A 1 176 ? -5.552 1.195 5.481 1.00 95.44 176 ILE A N 1
ATOM 1310 C CA . ILE A 1 176 ? -5.859 0.796 6.865 1.00 95.44 176 ILE A CA 1
ATOM 1311 C C . ILE A 1 176 ? -4.793 -0.162 7.416 1.00 95.44 176 ILE A C 1
ATOM 1313 O O . ILE A 1 176 ? -4.328 0.009 8.544 1.00 95.44 176 ILE A O 1
ATOM 1317 N N . ASP A 1 177 ? -4.395 -1.156 6.627 1.00 93.56 177 ASP A N 1
ATOM 1318 C CA . ASP A 1 177 ? -3.530 -2.250 7.069 1.00 93.56 177 ASP A CA 1
ATOM 1319 C C . ASP A 1 177 ? -2.054 -1.829 7.185 1.00 93.56 177 ASP A C 1
ATOM 1321 O O . ASP A 1 177 ? -1.337 -2.335 8.046 1.00 93.56 177 ASP A O 1
ATOM 1325 N N . LEU A 1 178 ? -1.600 -0.870 6.371 1.00 96.06 178 LEU A N 1
ATOM 1326 C CA . LEU A 1 178 ? -0.213 -0.381 6.361 1.00 96.06 178 LEU A CA 1
ATOM 1327 C C . LEU A 1 178 ? 0.012 0.847 7.260 1.00 96.06 178 LEU A C 1
ATOM 1329 O O . LEU A 1 178 ? 1.161 1.231 7.491 1.00 96.06 178 LEU A O 1
ATOM 1333 N N . ASN A 1 179 ? -1.057 1.449 7.793 1.00 95.12 179 ASN A N 1
ATOM 1334 C CA . ASN A 1 179 ? -0.982 2.498 8.812 1.00 95.12 179 ASN A CA 1
ATOM 1335 C C . ASN A 1 179 ? -1.209 1.931 10.219 1.00 95.12 179 ASN A C 1
ATOM 1337 O O . ASN A 1 179 ? -2.015 1.024 10.435 1.00 95.12 179 ASN A O 1
ATOM 1341 N N . GLY A 1 180 ? -0.526 2.520 11.193 1.00 88.56 180 GLY A N 1
ATOM 1342 C CA . GLY A 1 180 ? -0.542 2.172 12.609 1.00 88.56 180 GLY A CA 1
ATOM 1343 C C . GLY A 1 180 ? 0.864 2.206 13.207 1.00 88.56 180 GLY A C 1
ATOM 1344 O O . GLY A 1 180 ? 1.866 2.275 12.497 1.00 88.56 180 GLY A O 1
ATOM 1345 N N . GLU A 1 181 ? 0.938 2.184 14.532 1.00 85.00 181 GLU A N 1
ATOM 1346 C CA . GLU A 1 181 ? 2.219 2.103 15.234 1.00 85.00 181 GLU A CA 1
ATOM 1347 C C . GLU A 1 181 ? 2.977 0.828 14.822 1.00 85.00 181 GLU A C 1
ATOM 1349 O O . GLU A 1 181 ? 2.380 -0.244 14.719 1.00 85.00 181 GLU A O 1
ATOM 1354 N N . GLY A 1 182 ? 4.270 0.963 14.506 1.00 88.38 182 GLY A N 1
ATOM 1355 C CA . GLY A 1 182 ? 5.111 -0.142 14.027 1.00 88.38 182 GLY A CA 1
ATOM 1356 C C . GLY A 1 182 ? 4.779 -0.671 12.624 1.00 88.38 182 GLY A C 1
ATOM 1357 O O . GLY A 1 182 ? 5.271 -1.731 12.251 1.00 88.38 182 GLY A O 1
ATOM 1358 N N . ARG A 1 183 ? 3.935 0.018 11.843 1.00 93.81 183 ARG A N 1
ATOM 1359 C CA . ARG A 1 183 ? 3.591 -0.365 10.460 1.00 93.81 183 ARG A CA 1
ATOM 1360 C C . ARG A 1 183 ? 4.297 0.513 9.430 1.00 93.81 183 ARG A C 1
ATOM 1362 O O . ARG A 1 183 ? 4.837 1.565 9.760 1.00 93.81 183 ARG A O 1
ATOM 1369 N N . LEU A 1 184 ? 4.251 0.089 8.164 1.00 95.69 184 LEU A N 1
ATOM 1370 C CA . LEU A 1 184 ? 5.012 0.667 7.049 1.00 95.69 184 LEU A CA 1
ATOM 1371 C C . LEU A 1 184 ? 4.894 2.196 6.925 1.00 95.69 184 LEU A C 1
ATOM 1373 O O . LEU A 1 184 ? 5.882 2.863 6.617 1.00 95.69 184 LEU A O 1
ATOM 1377 N N . PHE A 1 185 ? 3.703 2.753 7.159 1.00 95.19 185 PHE A N 1
ATOM 1378 C CA . PHE A 1 185 ? 3.447 4.196 7.062 1.00 95.19 185 PHE A CA 1
ATOM 1379 C C . PHE A 1 185 ? 3.428 4.925 8.409 1.00 95.19 185 PHE A C 1
ATOM 1381 O O . PHE A 1 185 ? 3.275 6.145 8.440 1.00 95.19 185 PHE A O 1
ATOM 1388 N N . GLY A 1 186 ? 3.632 4.205 9.512 1.00 92.44 186 GLY A N 1
ATOM 1389 C CA . GLY A 1 186 ? 3.572 4.760 10.856 1.00 92.44 186 GLY A CA 1
ATOM 1390 C C . GLY A 1 186 ? 2.152 5.114 11.301 1.00 92.44 186 GLY A C 1
ATOM 1391 O O . GLY A 1 186 ? 1.156 4.666 10.728 1.00 92.44 186 GLY A O 1
ATOM 1392 N N . ALA A 1 187 ? 2.059 5.891 12.381 1.00 91.25 187 ALA A N 1
ATOM 1393 C CA . ALA A 1 187 ? 0.797 6.185 13.048 1.00 91.25 187 ALA A CA 1
ATOM 1394 C C . ALA A 1 187 ? -0.222 6.884 12.130 1.00 91.25 187 ALA A C 1
ATOM 1396 O O . ALA A 1 187 ? 0.085 7.838 11.417 1.00 91.25 187 ALA A O 1
ATOM 1397 N N . MET A 1 188 ? -1.476 6.435 12.213 1.00 92.25 188 MET A N 1
ATOM 1398 C CA . MET A 1 188 ? -2.588 7.011 11.462 1.00 92.25 188 MET A CA 1
ATOM 1399 C C . MET A 1 188 ? -3.075 8.307 12.119 1.00 92.25 188 MET A C 1
ATOM 1401 O O . MET A 1 188 ? -3.458 8.302 13.290 1.00 92.25 188 MET A O 1
ATOM 1405 N N . SER A 1 189 ? -3.135 9.399 11.353 1.00 92.31 189 SER A N 1
ATOM 1406 C CA . SER A 1 189 ? -3.745 10.648 11.821 1.00 92.31 189 SER A CA 1
ATOM 1407 C C . SER A 1 189 ? -5.269 10.543 11.917 1.00 92.31 189 SER A C 1
ATOM 1409 O O . SER A 1 189 ? -5.905 9.812 11.153 1.00 92.31 189 SER A O 1
ATOM 1411 N N . GLU A 1 190 ? -5.874 11.338 12.803 1.00 92.69 190 GLU A N 1
ATOM 1412 C CA . GLU A 1 190 ? -7.336 11.390 12.947 1.00 92.69 190 GLU A CA 1
ATOM 1413 C C . GLU A 1 190 ? -8.027 11.807 11.640 1.00 92.69 190 GLU A C 1
ATOM 1415 O O . GLU A 1 190 ? -9.019 11.210 11.241 1.00 92.69 190 GLU A O 1
ATOM 1420 N N . ALA A 1 191 ? -7.451 12.756 10.897 1.00 94.31 191 ALA A N 1
ATOM 1421 C CA . ALA A 1 191 ? -7.979 13.160 9.594 1.00 94.31 191 ALA A CA 1
ATOM 1422 C C . ALA A 1 191 ? -7.989 12.003 8.575 1.00 94.31 191 ALA A C 1
ATOM 1424 O O . ALA A 1 191 ? -8.944 11.852 7.816 1.00 94.31 191 ALA A O 1
ATOM 1425 N N . THR A 1 192 ? -6.947 11.161 8.567 1.00 94.50 192 THR A N 1
ATOM 1426 C CA . THR A 1 192 ? -6.894 9.978 7.689 1.00 94.50 192 THR A CA 1
ATOM 1427 C C . THR A 1 192 ? -7.973 8.975 8.075 1.00 94.50 192 THR A C 1
ATOM 1429 O O . THR A 1 192 ? -8.676 8.463 7.210 1.00 94.50 192 THR A O 1
ATOM 1432 N N . ARG A 1 193 ? -8.136 8.733 9.376 1.00 95.31 193 ARG A N 1
ATOM 1433 C CA . ARG A 1 193 ? -9.159 7.847 9.935 1.00 95.31 193 ARG A CA 1
ATOM 1434 C C . ARG A 1 193 ? -10.574 8.306 9.586 1.00 95.31 193 ARG A C 1
ATOM 1436 O O . ARG A 1 193 ? -11.362 7.488 9.127 1.00 95.31 193 ARG A O 1
ATOM 1443 N N . GLN A 1 194 ? -10.881 9.595 9.726 1.00 94.88 194 GLN A N 1
ATOM 1444 C CA . GLN A 1 194 ? -1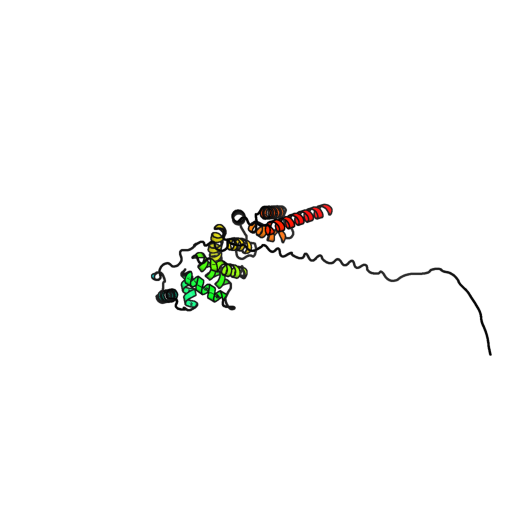2.185 10.131 9.321 1.00 94.88 194 GLN A CA 1
ATOM 1445 C C . GLN A 1 194 ? -12.423 9.950 7.823 1.00 94.88 194 GLN A C 1
ATOM 1447 O O . GLN A 1 194 ? -13.465 9.444 7.418 1.00 94.88 194 GLN A O 1
ATOM 1452 N N . LYS A 1 195 ? -11.413 10.229 6.995 1.00 96.00 195 LYS A N 1
ATOM 1453 C CA . LYS A 1 195 ? -11.518 10.030 5.548 1.00 96.00 195 LYS A CA 1
ATOM 1454 C C . LYS A 1 195 ? -11.704 8.559 5.150 1.00 96.00 195 LYS A C 1
ATOM 1456 O O . LYS A 1 195 ? -12.416 8.274 4.190 1.00 96.00 195 LYS A O 1
ATOM 1461 N N . ILE A 1 196 ? -11.104 7.621 5.893 1.00 95.62 196 ILE A N 1
ATOM 1462 C CA . ILE A 1 196 ? -11.347 6.177 5.734 1.00 95.62 196 ILE A CA 1
ATOM 1463 C C . ILE A 1 196 ? -12.814 5.844 6.007 1.00 95.62 196 ILE A C 1
ATOM 1465 O O . ILE A 1 196 ? -13.415 5.110 5.227 1.00 95.62 196 ILE A O 1
ATOM 1469 N N . LEU A 1 197 ? -13.388 6.376 7.090 1.00 94.94 197 LEU A N 1
ATOM 1470 C CA . LEU A 1 197 ? -14.787 6.136 7.450 1.00 94.94 197 LEU A CA 1
ATOM 1471 C C . LEU A 1 197 ? -15.739 6.722 6.404 1.00 94.94 197 LEU A C 1
ATOM 1473 O O . LEU A 1 197 ? -16.594 5.998 5.907 1.00 94.94 197 LEU A O 1
ATOM 1477 N N . GLU A 1 198 ? -15.534 7.978 5.999 1.00 94.50 198 GLU A N 1
ATOM 1478 C CA . GLU A 1 198 ? -16.320 8.630 4.943 1.00 94.50 198 GLU A CA 1
ATOM 1479 C C . GLU A 1 198 ? -16.285 7.835 3.632 1.00 94.50 198 GLU A C 1
ATOM 1481 O O . GLU A 1 198 ? -17.301 7.669 2.956 1.00 94.50 198 GLU A O 1
ATOM 1486 N N . GLN A 1 199 ? -15.105 7.341 3.245 1.00 93.88 199 GLN A N 1
ATOM 1487 C CA . GLN A 1 199 ? -14.979 6.550 2.029 1.00 93.88 199 GLN A CA 1
ATOM 1488 C C . GLN A 1 199 ? -15.595 5.155 2.185 1.00 93.88 199 GLN A C 1
ATOM 1490 O O . GLN A 1 199 ? -16.241 4.673 1.259 1.00 93.88 199 GLN A O 1
ATOM 1495 N N . GLY A 1 200 ? -15.451 4.523 3.350 1.00 91.31 200 GLY A N 1
ATOM 1496 C CA . GLY A 1 200 ? -16.101 3.253 3.667 1.00 91.31 200 GLY A CA 1
ATOM 1497 C C . GLY A 1 200 ? -17.628 3.344 3.636 1.00 91.31 200 GLY A C 1
ATOM 1498 O O . GLY A 1 200 ? -18.286 2.435 3.138 1.00 91.31 200 GLY A O 1
ATOM 1499 N N . GLU A 1 201 ? -18.195 4.460 4.094 1.00 91.38 201 GLU A N 1
ATOM 1500 C CA . GLU A 1 201 ? -19.632 4.745 4.007 1.00 91.38 201 GLU A CA 1
ATOM 1501 C C . GLU A 1 201 ? -20.095 4.892 2.555 1.00 91.38 201 GLU A C 1
ATOM 1503 O O . GLU A 1 201 ? -21.121 4.325 2.184 1.00 91.38 201 GLU A O 1
ATOM 1508 N N . LYS A 1 202 ? -19.313 5.570 1.702 1.00 90.75 202 LYS A N 1
ATOM 1509 C CA . LYS A 1 202 ? -19.589 5.649 0.254 1.00 90.75 202 LYS A CA 1
ATOM 1510 C C . LYS A 1 202 ? -19.521 4.285 -0.428 1.00 90.75 202 LYS A C 1
ATOM 1512 O O . LYS A 1 202 ? -20.313 4.019 -1.327 1.00 90.75 202 LYS A O 1
ATOM 1517 N N . ASN A 1 203 ? -18.584 3.437 -0.009 1.00 87.25 203 ASN A N 1
ATOM 1518 C CA . ASN A 1 203 ? -18.457 2.075 -0.520 1.00 87.25 203 ASN A CA 1
ATOM 1519 C C . ASN A 1 203 ? -19.601 1.171 -0.019 1.00 87.25 203 ASN A C 1
ATOM 1521 O O . ASN A 1 203 ? -19.942 0.200 -0.692 1.00 87.25 203 ASN A O 1
ATOM 1525 N N . GLY A 1 204 ? -20.203 1.500 1.132 1.00 86.69 204 GLY A N 1
ATOM 1526 C CA . GLY A 1 204 ? -21.446 0.920 1.652 1.00 86.69 204 GLY A CA 1
ATOM 1527 C C . GLY A 1 204 ? -21.315 -0.445 2.335 1.00 86.69 204 GLY A C 1
ATOM 1528 O O . GLY A 1 204 ? -22.309 -0.975 2.835 1.00 86.69 204 GLY A O 1
ATOM 1529 N N . ASP A 1 205 ? -20.113 -1.023 2.384 1.00 84.56 205 ASP A N 1
ATOM 1530 C CA . ASP A 1 205 ? -19.884 -2.396 2.856 1.00 84.56 205 ASP A CA 1
ATOM 1531 C C . ASP A 1 205 ? -19.527 -2.508 4.349 1.00 84.56 205 ASP A C 1
ATOM 1533 O O . ASP A 1 205 ? -19.524 -3.605 4.903 1.00 84.56 205 ASP A O 1
ATOM 1537 N N . GLY A 1 206 ? -19.223 -1.391 5.020 1.00 89.75 206 GLY A N 1
ATOM 1538 C CA . GLY A 1 206 ? -18.852 -1.359 6.440 1.00 89.75 206 GLY A CA 1
ATOM 1539 C C . GLY A 1 206 ? -17.504 -2.008 6.772 1.00 89.75 206 GLY A C 1
ATOM 1540 O O . GLY A 1 206 ? -17.106 -2.010 7.941 1.00 89.75 206 GLY A O 1
ATOM 1541 N N . ARG A 1 207 ? -16.768 -2.533 5.779 1.00 91.31 207 ARG A N 1
ATOM 1542 C CA . ARG A 1 207 ? -15.480 -3.213 5.985 1.00 91.31 207 ARG A CA 1
ATOM 1543 C C . ARG A 1 207 ? -14.455 -2.277 6.589 1.00 91.31 207 ARG A C 1
ATOM 1545 O O . ARG A 1 207 ? -13.752 -2.675 7.512 1.00 91.31 207 ARG A O 1
ATOM 1552 N N . ALA A 1 208 ? -14.380 -1.044 6.094 1.00 93.88 208 ALA A N 1
ATOM 1553 C CA . ALA A 1 208 ? -13.416 -0.060 6.574 1.00 93.88 208 ALA A CA 1
ATOM 1554 C C . ALA A 1 208 ? -13.571 0.191 8.085 1.00 93.88 208 ALA A C 1
ATOM 1556 O O . ALA A 1 208 ? -12.590 0.154 8.827 1.00 93.88 208 ALA A O 1
ATOM 1557 N N . ALA A 1 209 ? -14.813 0.355 8.555 1.00 95.12 209 ALA A N 1
ATOM 1558 C CA . ALA A 1 209 ? -15.107 0.515 9.975 1.00 95.12 209 ALA A CA 1
ATOM 1559 C C . ALA A 1 209 ? -14.731 -0.747 10.771 1.00 95.12 209 ALA A C 1
ATOM 1561 O O . ALA A 1 209 ? -14.038 -0.654 11.783 1.00 95.12 209 ALA A O 1
ATOM 1562 N N . LEU A 1 210 ? -15.091 -1.940 10.282 1.00 94.38 210 LEU A N 1
ATOM 1563 C CA . LEU A 1 210 ? -14.729 -3.195 10.947 1.00 94.38 210 LEU A CA 1
ATOM 1564 C C . LEU A 1 210 ? -13.203 -3.400 11.025 1.00 94.38 210 LEU A C 1
ATOM 1566 O O . LEU A 1 210 ? -12.691 -3.820 12.061 1.00 94.38 210 LEU A O 1
ATOM 1570 N N . ARG A 1 211 ? -12.451 -3.050 9.975 1.00 93.12 211 ARG A N 1
ATOM 1571 C CA . ARG A 1 211 ? -10.979 -3.110 9.976 1.00 93.12 211 ARG A CA 1
ATOM 1572 C C . ARG A 1 211 ? -10.366 -2.148 10.991 1.00 93.12 211 ARG A C 1
ATOM 1574 O O . ARG A 1 211 ? -9.426 -2.529 11.681 1.00 93.12 211 ARG A O 1
ATOM 1581 N N . LEU A 1 212 ? -10.912 -0.939 11.135 1.00 94.31 212 LEU A N 1
ATOM 1582 C CA . LEU A 1 212 ? -10.469 0.018 12.157 1.00 94.31 212 LEU A CA 1
ATOM 1583 C C . LEU A 1 212 ? -10.777 -0.454 13.589 1.00 94.31 212 LEU A C 1
ATOM 1585 O O . LEU A 1 212 ? -10.058 -0.083 14.518 1.00 94.31 212 LEU A O 1
ATOM 1589 N N . ALA A 1 213 ? -11.802 -1.290 13.776 1.00 94.44 213 ALA A N 1
ATOM 1590 C CA . ALA A 1 213 ? -12.136 -1.890 15.067 1.00 94.44 213 ALA A CA 1
ATOM 1591 C C . ALA A 1 213 ? -11.146 -2.987 15.501 1.00 94.44 213 ALA A C 1
ATOM 1593 O O . ALA A 1 213 ? -10.890 -3.132 16.696 1.00 94.44 213 ALA A O 1
ATOM 1594 N N . LEU A 1 214 ? -10.562 -3.743 14.563 1.00 90.81 214 LEU A N 1
ATOM 1595 C CA . LEU A 1 214 ? -9.726 -4.910 14.881 1.00 90.81 214 LEU A CA 1
ATOM 1596 C C . LEU A 1 214 ? -8.518 -4.610 15.792 1.00 90.81 214 LEU A C 1
ATOM 1598 O O . LEU A 1 214 ? -8.346 -5.323 16.782 1.00 90.81 214 LEU A O 1
ATOM 1602 N N . PRO A 1 215 ? -7.683 -3.581 15.541 1.00 88.81 215 PRO A N 1
ATOM 1603 C CA . PRO A 1 215 ? -6.562 -3.286 16.433 1.00 88.81 215 PRO A CA 1
ATOM 1604 C C . PRO A 1 215 ? -7.028 -2.929 17.847 1.00 88.81 215 PRO A C 1
ATOM 1606 O O . PRO A 1 215 ? -6.392 -3.317 18.825 1.00 88.81 215 PRO A O 1
ATOM 1609 N N . LEU A 1 216 ? -8.165 -2.232 17.961 1.00 91.25 216 LEU A N 1
ATOM 1610 C CA . LEU A 1 216 ? -8.751 -1.903 19.255 1.00 91.25 216 LEU A CA 1
ATOM 1611 C C . LEU A 1 216 ? -9.251 -3.167 19.952 1.00 91.25 216 LEU A C 1
ATOM 1613 O O . LEU A 1 216 ? -8.978 -3.315 21.137 1.00 91.25 216 LEU A O 1
ATOM 1617 N N . LEU A 1 217 ? -9.889 -4.107 19.242 1.00 90.56 217 LEU A N 1
ATOM 1618 C CA . LEU A 1 217 ? -10.343 -5.391 19.799 1.00 90.56 217 LEU A CA 1
ATOM 1619 C C . LEU A 1 217 ? -9.208 -6.199 20.443 1.00 90.56 217 LEU A C 1
ATOM 1621 O O . LEU A 1 217 ? -9.423 -6.801 21.496 1.00 90.56 217 LEU A O 1
ATOM 1625 N N . HIS A 1 218 ? -8.006 -6.163 19.867 1.00 86.62 218 HIS A N 1
ATOM 1626 C CA . HIS A 1 218 ? -6.845 -6.894 20.384 1.00 86.62 218 HIS A CA 1
ATOM 1627 C C . HIS A 1 218 ? -6.058 -6.152 21.473 1.00 86.62 218 HIS A C 1
ATOM 1629 O O . HIS A 1 218 ? -5.241 -6.765 22.162 1.00 86.62 218 HIS A O 1
ATOM 1635 N N . LYS A 1 219 ? -6.284 -4.847 21.656 1.00 87.25 219 LYS A N 1
ATOM 1636 C CA . LYS A 1 219 ? -5.569 -4.061 22.665 1.00 87.25 219 LYS A CA 1
ATOM 1637 C C . LYS A 1 219 ? -6.037 -4.431 24.077 1.00 87.25 219 LYS A C 1
ATOM 1639 O O . LYS A 1 219 ? -7.218 -4.306 24.399 1.00 87.25 219 LYS A O 1
ATOM 1644 N N . GLN A 1 220 ? -5.104 -4.851 24.933 1.00 85.25 220 GLN A N 1
ATOM 1645 C CA . GLN A 1 220 ? -5.348 -5.012 26.370 1.00 85.25 220 GLN A CA 1
ATOM 1646 C C . GLN A 1 220 ? -5.294 -3.648 27.072 1.00 85.25 220 GLN A C 1
ATOM 1648 O O . GLN A 1 220 ? -4.536 -2.771 26.662 1.00 85.25 220 GLN A O 1
ATOM 1653 N N . GLY A 1 221 ? -6.097 -3.460 28.124 1.00 84.44 221 GLY A N 1
ATOM 1654 C CA . GLY A 1 221 ? -6.101 -2.208 28.892 1.00 84.44 221 GLY A CA 1
ATOM 1655 C C . GLY A 1 221 ? -6.580 -0.985 28.100 1.00 84.44 221 GLY A C 1
ATOM 1656 O O . GLY A 1 221 ? -6.046 0.105 28.282 1.00 84.44 221 GLY A O 1
ATOM 1657 N N . ARG A 1 222 ? -7.561 -1.162 27.199 1.00 91.12 222 ARG A N 1
ATOM 1658 C CA . ARG A 1 222 ? -8.192 -0.055 26.456 1.00 91.12 222 ARG A CA 1
ATOM 1659 C C . ARG A 1 222 ? -8.683 1.037 27.407 1.00 91.12 222 ARG A C 1
ATOM 1661 O O . ARG A 1 222 ? -9.372 0.754 28.385 1.00 91.12 222 ARG A O 1
ATOM 1668 N N . SER A 1 223 ? -8.411 2.289 27.060 1.00 91.56 223 SER A N 1
ATOM 1669 C CA . SER A 1 223 ? -9.023 3.450 27.707 1.00 91.56 223 SER A CA 1
ATOM 1670 C C . SER A 1 223 ? -10.532 3.531 27.424 1.00 91.56 223 SER A C 1
ATOM 1672 O O . SER A 1 223 ? -11.059 2.901 26.499 1.00 91.56 223 SER A O 1
ATOM 1674 N N . ALA A 1 224 ? -11.244 4.358 28.195 1.00 90.75 224 ALA A N 1
ATOM 1675 C CA . ALA A 1 224 ? -12.660 4.640 27.951 1.00 90.75 224 ALA A CA 1
ATOM 1676 C C . ALA A 1 224 ? -12.892 5.234 26.547 1.00 90.75 224 ALA A C 1
ATOM 1678 O O . ALA A 1 224 ? -13.825 4.835 25.852 1.00 90.75 224 ALA A O 1
ATOM 1679 N N . THR A 1 225 ? -12.000 6.122 26.095 1.00 91.81 225 THR A N 1
ATOM 1680 C CA . THR A 1 225 ? -12.050 6.724 24.755 1.00 91.81 225 THR A CA 1
ATOM 1681 C C . THR A 1 225 ? -11.882 5.680 23.655 1.00 91.81 225 THR A C 1
ATOM 1683 O O . THR A 1 225 ? -12.655 5.660 22.703 1.00 91.81 225 THR A O 1
ATOM 1686 N N . GLU A 1 226 ? -10.917 4.769 23.792 1.00 92.38 226 GLU A N 1
ATOM 1687 C CA . GLU A 1 226 ? -10.703 3.684 22.822 1.00 92.38 226 GLU A CA 1
ATOM 1688 C C . GLU A 1 226 ? -11.867 2.693 22.804 1.00 92.38 226 GLU A C 1
ATOM 1690 O O . GLU A 1 226 ? -12.238 2.183 21.749 1.00 92.38 226 GLU A O 1
ATOM 1695 N N . THR A 1 227 ? -12.482 2.449 23.961 1.00 93.25 227 THR A N 1
ATOM 1696 C CA . THR A 1 227 ? -13.689 1.622 24.062 1.00 93.25 227 THR A CA 1
ATOM 1697 C C . THR A 1 227 ? -14.867 2.281 23.341 1.00 93.25 227 THR A C 1
ATOM 1699 O O . THR A 1 227 ? -15.573 1.614 22.586 1.00 93.25 227 THR A O 1
ATOM 1702 N N . ALA A 1 228 ? -15.047 3.595 23.499 1.00 93.38 228 ALA A N 1
ATOM 1703 C CA . ALA A 1 228 ? -16.067 4.347 22.774 1.00 93.38 228 ALA A CA 1
ATOM 1704 C C . ALA A 1 228 ? -15.815 4.346 21.254 1.00 93.38 228 ALA A C 1
ATOM 1706 O O . ALA A 1 228 ? -16.746 4.126 20.482 1.00 93.38 228 ALA A O 1
ATOM 1707 N N . GLN A 1 229 ? -14.561 4.519 20.818 1.00 93.81 229 GLN A N 1
ATOM 1708 C CA . GLN A 1 229 ? -14.178 4.445 19.401 1.00 93.81 229 GLN A CA 1
ATOM 1709 C C . GLN A 1 229 ? -14.442 3.061 18.800 1.00 93.81 229 GLN A C 1
ATOM 1711 O O . GLN A 1 229 ? -15.021 2.954 17.722 1.00 93.81 229 GLN A O 1
ATOM 1716 N N . LEU A 1 230 ? -14.068 1.996 19.513 1.00 95.75 230 LEU A N 1
ATOM 1717 C CA . LEU A 1 230 ? -14.353 0.623 19.109 1.00 95.75 230 LEU A CA 1
ATOM 1718 C C . LEU A 1 230 ? -15.860 0.404 18.913 1.00 95.75 230 LEU A C 1
ATOM 1720 O O . LEU A 1 230 ? -16.284 -0.132 17.889 1.00 95.75 230 LEU A O 1
ATOM 1724 N N . GLN A 1 231 ? -16.676 0.852 19.868 1.00 95.38 231 GLN A N 1
ATOM 1725 C CA . GLN A 1 231 ? -18.130 0.757 19.758 1.00 95.38 231 GLN A CA 1
ATOM 1726 C C . GLN A 1 231 ? -18.682 1.563 18.577 1.00 95.38 231 GLN A C 1
ATOM 1728 O O . GLN A 1 231 ? -19.595 1.080 17.910 1.00 95.38 231 GLN A O 1
ATOM 1733 N N . ASP A 1 232 ? -18.153 2.760 18.305 1.00 95.69 232 ASP A N 1
ATOM 1734 C CA . ASP A 1 232 ? -18.559 3.568 17.147 1.00 95.69 232 ASP A CA 1
ATOM 1735 C C . ASP A 1 232 ? -18.297 2.824 15.831 1.00 95.69 232 ASP A C 1
ATOM 1737 O O . ASP A 1 232 ? -19.203 2.654 15.015 1.00 95.69 232 ASP A O 1
ATOM 1741 N N . TYR A 1 233 ? -17.093 2.277 15.657 1.00 96.62 233 TYR A N 1
ATOM 1742 C CA . TYR A 1 233 ? -16.738 1.524 14.454 1.00 96.62 233 TYR A CA 1
ATOM 1743 C C . TYR A 1 233 ? -17.600 0.285 14.251 1.00 96.62 233 TYR A C 1
ATOM 1745 O O . TYR A 1 233 ? -18.078 0.044 13.142 1.00 96.62 233 TYR A O 1
ATOM 1753 N N . LEU A 1 234 ? -17.846 -0.485 15.312 1.00 96.44 234 LEU A N 1
ATOM 1754 C CA . LEU A 1 234 ? -18.710 -1.657 15.220 1.00 96.44 234 LEU A CA 1
ATOM 1755 C C . LEU A 1 234 ? -20.162 -1.262 14.913 1.00 96.44 234 LEU A C 1
ATOM 1757 O O . LEU A 1 234 ? -20.812 -1.917 14.105 1.00 96.44 234 LEU A O 1
ATOM 1761 N N . LYS A 1 235 ? -20.676 -0.158 15.471 1.00 95.75 235 LYS A N 1
ATOM 1762 C CA . LYS A 1 235 ? -22.021 0.343 15.134 1.00 95.75 235 LYS A CA 1
ATOM 1763 C C . LYS A 1 235 ? -22.129 0.757 13.665 1.00 95.75 235 LYS A C 1
ATOM 1765 O O . LYS A 1 235 ? -23.136 0.437 13.036 1.00 95.75 235 LYS A O 1
ATOM 1770 N N . ARG A 1 236 ? -21.103 1.411 13.109 1.00 95.19 236 ARG A N 1
ATOM 1771 C CA . ARG A 1 236 ? -21.039 1.748 11.675 1.00 95.19 236 ARG A CA 1
ATOM 1772 C C . ARG A 1 236 ? -20.978 0.497 10.801 1.00 95.19 236 ARG A C 1
ATOM 1774 O O . ARG A 1 236 ? -21.743 0.388 9.852 1.00 95.19 236 ARG A O 1
ATOM 1781 N N . ALA A 1 237 ? -20.122 -0.465 11.151 1.00 94.94 237 ALA A N 1
ATOM 1782 C CA . ALA A 1 237 ? -20.014 -1.740 10.442 1.00 94.94 237 ALA A CA 1
ATOM 1783 C C . ALA A 1 237 ? -21.335 -2.530 10.467 1.00 94.94 237 ALA A C 1
ATOM 1785 O O . ALA A 1 237 ? -21.734 -3.098 9.456 1.00 94.94 237 ALA A O 1
ATOM 1786 N N . ARG A 1 238 ? -22.051 -2.507 11.598 1.00 94.56 238 ARG A N 1
ATOM 1787 C CA . ARG A 1 238 ? -23.386 -3.100 11.743 1.00 94.56 238 ARG A CA 1
ATOM 1788 C C . ARG A 1 238 ? -24.437 -2.458 10.843 1.00 94.56 238 ARG A C 1
ATOM 1790 O O . ARG A 1 238 ? -25.281 -3.157 10.301 1.00 94.56 238 ARG A O 1
ATOM 1797 N N . ALA A 1 239 ? -24.416 -1.134 10.727 1.00 92.25 239 ALA A N 1
ATOM 1798 C CA . ALA A 1 239 ? -25.391 -0.389 9.935 1.00 92.25 239 ALA A CA 1
ATOM 1799 C C . ALA A 1 239 ? -25.153 -0.491 8.415 1.00 92.25 239 ALA A C 1
ATOM 1801 O O . ALA A 1 239 ? -25.954 0.028 7.639 1.00 92.25 239 ALA A O 1
ATOM 1802 N N . ALA A 1 240 ? -24.054 -1.117 7.986 1.00 87.44 240 ALA A N 1
ATOM 1803 C CA . ALA A 1 240 ? -23.679 -1.215 6.585 1.00 87.44 240 ALA A CA 1
ATOM 1804 C C . ALA A 1 240 ? -24.482 -2.274 5.812 1.00 87.44 240 ALA A C 1
ATOM 1806 O O . ALA A 1 240 ? -25.071 -3.190 6.382 1.00 87.44 240 ALA A O 1
ATOM 1807 N N . GLY A 1 241 ? -24.460 -2.178 4.480 1.00 82.56 241 GLY A N 1
ATOM 1808 C CA . GLY A 1 241 ? -25.248 -3.031 3.586 1.00 82.56 241 GLY A CA 1
ATOM 1809 C C . GLY A 1 241 ? -24.723 -4.461 3.407 1.00 82.56 241 GLY A C 1
ATOM 1810 O O . GLY A 1 241 ? -25.327 -5.235 2.667 1.00 82.56 241 GLY A O 1
ATOM 1811 N N . HIS A 1 242 ? -23.610 -4.834 4.047 1.00 88.75 242 HIS A N 1
ATOM 1812 C CA . HIS A 1 242 ? -22.993 -6.151 3.884 1.00 88.75 242 HIS A CA 1
ATOM 1813 C C . HIS A 1 242 ? -23.301 -7.075 5.072 1.00 88.75 242 HIS A C 1
ATOM 1815 O O . HIS A 1 242 ? -22.721 -6.936 6.148 1.00 88.75 242 HIS A O 1
ATOM 1821 N N . LEU A 1 243 ? -24.133 -8.101 4.853 1.00 88.75 243 LEU A N 1
ATOM 1822 C CA . LEU A 1 243 ? -24.635 -8.996 5.910 1.00 88.75 243 LEU A CA 1
ATOM 1823 C C . LEU A 1 243 ? -23.527 -9.597 6.792 1.00 88.75 243 LEU A C 1
ATOM 1825 O O . LEU A 1 243 ? -23.591 -9.490 8.010 1.00 88.75 243 LEU A O 1
ATOM 1829 N N . ALA A 1 244 ? -22.484 -10.183 6.195 1.00 88.81 244 ALA A N 1
ATOM 1830 C CA . ALA A 1 244 ? -21.405 -10.810 6.970 1.00 88.81 244 ALA A CA 1
ATOM 1831 C C . ALA A 1 244 ? -20.644 -9.817 7.872 1.00 88.81 244 ALA A C 1
ATOM 1833 O O . ALA A 1 244 ? -20.271 -10.155 8.997 1.00 88.81 244 ALA A O 1
ATOM 1834 N N . VAL A 1 245 ? -20.433 -8.585 7.395 1.00 91.00 245 VAL A N 1
ATOM 1835 C CA . VAL A 1 245 ? -19.818 -7.507 8.180 1.00 91.00 245 VAL A CA 1
ATOM 1836 C C . VAL A 1 245 ? -20.752 -7.107 9.317 1.00 91.00 245 VAL A C 1
ATOM 1838 O O . VAL A 1 245 ? -20.306 -7.024 10.461 1.00 91.00 245 VAL A O 1
ATOM 1841 N N . ALA A 1 246 ? -22.046 -6.951 9.027 1.00 91.50 246 ALA A N 1
ATOM 1842 C CA . ALA A 1 246 ? -23.036 -6.572 10.022 1.00 91.50 246 ALA A CA 1
ATOM 1843 C C . ALA A 1 246 ? -23.171 -7.609 11.148 1.00 91.50 246 ALA A C 1
ATOM 1845 O O . ALA A 1 246 ? -23.061 -7.257 12.320 1.00 91.50 246 ALA A O 1
ATOM 1846 N N . THR A 1 247 ? -23.298 -8.896 10.808 1.00 92.19 247 THR A N 1
ATOM 1847 C CA . THR A 1 247 ? -23.376 -9.997 11.784 1.00 92.19 247 THR A CA 1
ATOM 1848 C C . THR A 1 247 ? -22.113 -10.100 12.638 1.00 92.19 247 THR A C 1
ATOM 1850 O O . THR A 1 247 ? -22.188 -10.328 13.848 1.00 92.19 247 THR A O 1
ATOM 1853 N N . THR A 1 248 ? -20.943 -9.906 12.023 1.00 92.56 248 THR A N 1
ATOM 1854 C CA . THR A 1 248 ? -19.669 -9.896 12.750 1.00 92.56 248 THR A CA 1
ATOM 1855 C C . THR A 1 248 ? -19.644 -8.751 13.757 1.00 92.56 248 THR A C 1
ATOM 1857 O O . THR A 1 248 ? -19.325 -8.961 14.926 1.00 92.56 248 THR A O 1
ATOM 1860 N N . ALA A 1 249 ? -20.028 -7.548 13.329 1.00 94.19 249 ALA A N 1
ATOM 1861 C CA . ALA A 1 249 ? -20.069 -6.377 14.190 1.00 94.19 249 ALA A CA 1
ATOM 1862 C C . ALA A 1 249 ? -21.078 -6.524 15.341 1.00 94.19 249 ALA A C 1
ATOM 1864 O O . ALA A 1 249 ? -20.752 -6.175 16.475 1.00 94.19 249 ALA A O 1
ATOM 1865 N N . ASP A 1 250 ? -22.255 -7.098 15.081 1.00 93.25 250 ASP A N 1
ATOM 1866 C CA . ASP A 1 250 ? -23.247 -7.424 16.112 1.00 93.25 250 ASP A CA 1
ATOM 1867 C C . ASP A 1 250 ? -22.698 -8.399 17.154 1.00 93.25 250 ASP A C 1
ATOM 1869 O O . ASP A 1 250 ? -22.809 -8.156 18.356 1.00 93.25 250 ASP A O 1
ATOM 1873 N N . THR A 1 251 ? -22.035 -9.465 16.700 1.00 92.69 251 THR A N 1
ATOM 1874 C CA . THR A 1 251 ? -21.417 -10.456 17.593 1.00 92.69 251 THR A CA 1
ATOM 1875 C C . THR A 1 251 ? -20.361 -9.805 18.490 1.00 92.69 251 THR A C 1
ATOM 1877 O O . THR A 1 251 ? -20.318 -10.062 19.693 1.00 92.69 251 THR A O 1
ATOM 1880 N N . MET A 1 252 ? -19.531 -8.916 17.933 1.00 93.62 252 MET A N 1
ATOM 1881 C CA . MET A 1 252 ? -18.515 -8.196 18.709 1.00 93.62 252 MET A CA 1
ATOM 1882 C C . MET A 1 252 ? -19.131 -7.208 19.705 1.00 93.62 252 MET A C 1
ATOM 1884 O O . MET A 1 252 ? -18.639 -7.087 20.826 1.00 93.62 252 MET A O 1
ATOM 1888 N N . LEU A 1 253 ? -20.209 -6.511 19.332 1.00 93.62 253 LEU A N 1
ATOM 1889 C CA . LEU A 1 253 ? -20.922 -5.608 20.240 1.00 93.62 253 LEU A CA 1
ATOM 1890 C C . LEU A 1 253 ? -21.529 -6.363 21.428 1.00 93.62 253 LEU A C 1
ATOM 1892 O O . LEU A 1 253 ? -21.414 -5.888 22.557 1.00 93.62 253 LEU A O 1
ATOM 1896 N N . ALA A 1 254 ? -22.124 -7.535 21.187 1.00 91.62 254 ALA A N 1
ATOM 1897 C CA . ALA A 1 254 ? -22.659 -8.388 22.245 1.00 91.62 254 ALA A CA 1
ATOM 1898 C C . ALA A 1 254 ? -21.552 -8.861 23.203 1.00 91.62 254 ALA A C 1
ATOM 1900 O O . ALA A 1 254 ? -21.670 -8.691 24.414 1.00 91.62 254 ALA A O 1
ATOM 1901 N N . LEU A 1 255 ? -20.426 -9.340 22.661 1.00 88.56 255 LEU A N 1
ATOM 1902 C CA . LEU A 1 255 ? -19.279 -9.774 23.463 1.00 88.56 255 LEU A CA 1
ATOM 1903 C C . LEU A 1 255 ? -18.728 -8.647 24.355 1.00 88.56 255 LEU A C 1
ATOM 1905 O O . LEU A 1 255 ? -18.373 -8.880 25.509 1.00 88.56 255 LEU A O 1
ATOM 1909 N N . LEU A 1 256 ? -18.650 -7.418 23.833 1.00 88.62 256 LEU A N 1
ATOM 1910 C CA . LEU A 1 256 ? -18.195 -6.261 24.609 1.00 88.62 256 LEU A CA 1
ATOM 1911 C C . LEU A 1 256 ? -19.167 -5.910 25.741 1.00 88.62 256 LEU A C 1
ATOM 1913 O O . LEU A 1 256 ? -18.713 -5.575 26.835 1.00 88.62 256 LEU A O 1
ATOM 1917 N N . ALA A 1 257 ? -20.477 -5.999 25.497 1.00 87.25 257 ALA A N 1
ATOM 1918 C CA . ALA A 1 257 ? -21.490 -5.763 26.523 1.00 87.25 257 ALA A CA 1
ATOM 1919 C C . ALA A 1 257 ? -21.365 -6.781 27.672 1.00 87.25 257 ALA A C 1
ATOM 1921 O O . ALA A 1 257 ? -21.309 -6.381 28.838 1.00 87.25 257 ALA A O 1
ATOM 1922 N N . ASP A 1 258 ? -21.201 -8.064 27.346 1.00 85.69 258 ASP A N 1
ATOM 1923 C CA . ASP A 1 258 ? -21.026 -9.134 28.335 1.00 85.69 258 ASP A CA 1
ATOM 1924 C C . ASP A 1 258 ? -19.745 -8.956 29.166 1.00 85.69 258 ASP A C 1
ATOM 1926 O O . ASP A 1 258 ? -19.768 -9.103 30.389 1.00 85.69 258 ASP A O 1
ATOM 1930 N N . GLN A 1 259 ? -18.632 -8.562 28.535 1.00 80.44 259 GLN A N 1
ATOM 1931 C CA . GLN A 1 259 ? -17.374 -8.268 29.238 1.00 80.44 259 GLN A CA 1
ATOM 1932 C C . GLN A 1 259 ? -17.519 -7.102 30.222 1.00 80.44 259 GLN A C 1
ATOM 1934 O O . GLN A 1 259 ? -16.996 -7.164 31.336 1.00 80.44 259 GLN A O 1
ATOM 1939 N N . THR A 1 260 ? -18.241 -6.046 29.836 1.00 75.44 260 THR A N 1
ATOM 1940 C CA . THR A 1 260 ? -18.496 -4.912 30.735 1.00 75.44 260 THR A CA 1
ATOM 1941 C C . THR A 1 260 ? -19.428 -5.274 31.890 1.00 75.44 260 THR A C 1
ATOM 1943 O O . THR A 1 260 ? -19.187 -4.840 33.015 1.00 75.44 260 THR A O 1
ATOM 1946 N N . ALA A 1 261 ? -20.444 -6.107 31.649 1.00 71.44 261 ALA A N 1
ATOM 1947 C CA . ALA A 1 261 ? -21.355 -6.573 32.690 1.00 71.44 261 ALA A CA 1
ATOM 1948 C C . ALA A 1 261 ? -20.647 -7.497 33.698 1.00 71.44 261 ALA A C 1
ATOM 1950 O O . ALA A 1 261 ? -20.806 -7.325 34.903 1.00 71.44 261 ALA A O 1
ATOM 1951 N N . GLY A 1 262 ? -19.804 -8.422 33.228 1.00 65.50 262 GLY A N 1
ATOM 1952 C CA . GLY A 1 262 ? -19.028 -9.318 34.092 1.00 65.50 262 GLY A CA 1
ATOM 1953 C C . GLY A 1 262 ? -18.010 -8.593 34.982 1.00 65.50 262 GLY A C 1
ATOM 1954 O O . GLY A 1 262 ? -17.838 -8.966 36.143 1.00 65.50 262 GLY A O 1
ATOM 1955 N N . ALA A 1 263 ? -17.390 -7.519 34.479 1.00 60.69 263 ALA A N 1
ATOM 1956 C CA . ALA A 1 263 ? -16.454 -6.692 35.245 1.00 60.69 263 ALA A CA 1
ATOM 1957 C C . ALA A 1 263 ? -17.135 -5.842 36.336 1.00 60.69 263 ALA A C 1
ATOM 1959 O O . ALA A 1 263 ? -16.502 -5.514 37.336 1.00 60.69 263 ALA A O 1
ATOM 1960 N N . ALA A 1 264 ? -18.416 -5.499 36.165 1.00 57.03 264 ALA A N 1
ATOM 1961 C CA . ALA A 1 264 ? -19.194 -4.750 37.155 1.00 57.03 264 ALA A CA 1
ATOM 1962 C C . ALA A 1 264 ? -19.718 -5.626 38.311 1.00 57.03 264 ALA A C 1
ATOM 1964 O O . ALA A 1 264 ? -20.068 -5.096 39.357 1.00 57.03 264 ALA A O 1
ATOM 1965 N N . VAL A 1 265 ? -19.774 -6.952 38.136 1.00 53.00 265 VAL A N 1
ATOM 1966 C CA . VAL A 1 265 ? -20.238 -7.907 39.165 1.00 53.00 265 VAL A CA 1
ATOM 1967 C C . VAL A 1 265 ? -19.101 -8.359 40.096 1.00 53.00 265 VAL A C 1
ATOM 1969 O O . VAL A 1 265 ? -19.356 -8.908 41.163 1.00 53.00 265 VAL A O 1
ATOM 1972 N N . THR A 1 266 ? -17.839 -8.141 39.712 1.00 50.22 266 THR A N 1
ATOM 1973 C CA . THR A 1 266 ? -16.650 -8.521 40.503 1.00 50.22 266 THR A CA 1
ATOM 1974 C C . THR A 1 266 ? -16.041 -7.380 41.333 1.00 50.22 266 THR A C 1
ATOM 1976 O O . THR A 1 266 ? -15.024 -7.608 41.989 1.00 50.22 266 THR A O 1
ATOM 1979 N N . GLN A 1 267 ? -16.644 -6.184 41.324 1.00 40.44 267 GLN A N 1
ATOM 1980 C CA . GLN A 1 267 ? -16.295 -5.049 42.197 1.00 40.44 267 GLN A CA 1
ATOM 1981 C C . GLN A 1 267 ? -17.334 -4.879 43.303 1.00 40.44 267 GLN A C 1
ATOM 1983 O O . GLN A 1 267 ? -16.917 -4.516 44.425 1.00 40.44 267 GLN A O 1
#

Secondary structure (DSSP, 8-state):
-----------------------------------------PPPPS-TT-----S-----GGGSSSHHHHHHHHHHHTT----HHHHHHHHHTT-HHHHHHHHHHHHT-TT--HHHHHHHHHHHHHTT-GGGHHHHHHHHTT--TTTS-HHHHHHHHHHHHHHHHTT-HHHHHHHHHH-STTSTT-SPPHHHHHHHHHHHHHHTS-HHHHHHHHHHHH-TT--HHHHHHHHHHHHHHHTSS-HHHHHHHHHHHHHHHHHHHHHHH--

Organism: NCBI:txid2656921